Protein AF-A0A527A1T5-F1 (afdb_monomer_lite)

Foldseek 3Di:
DDDPPDPDDDDDDDDDDDDDDDDDDDDDDDDDDDDDDPPPPPPPPDVCNVPPVVVVVCVQLVVDVVNVVVLVVLLVVLVVCLVVLVVVLCVLVVHDQVPHDDPCVPDDSLVSLVSQLPGDDPDPPPVVNVVSVVVSVVSVVSVLQNCQSVAFDWDDDDSKTKRWHPDCPPVDDDPDDIDMDIPDPPDD

Radius of gyration: 28.68 Å; chains: 1; bounding box: 49×83×60 Å

Secondary structure (DSSP, 8-state):
----------------------------------------------HHHHH--HHHHHHHTT--HHHHHHHHHHHHHHHHHHHHHHHHHHHHHT---TTS--GGGGS-HHHHHHHHHHS--S---TTHHHHHHHHHHHHHHHHHHHHHHHHSEEEEETTEEEEEES--TTS---SSPPEEEEE-----

Sequence (188 aa):
MDFSSLRDYRRGSALRPGVPSIRSGSRSRGRNGCGDTVRSERDETTPVMTYGRADTLEERLGLTPMVSQRIAAIIIFAAAIEHHLERALWKLEGANPTGIRPETDAKMISDLIGCLKHSPQPCQQERSAPLLETWCNAARLAFAIRNDIAHGVPTNLGDTLTFMNNPRWHGEKRKRPVSDYWAGRSLS

Structure (mmCIF, N/CA/C/O backbone):
data_AF-A0A527A1T5-F1
#
_entry.id   AF-A0A527A1T5-F1
#
loop_
_atom_site.group_PDB
_atom_site.id
_atom_site.type_symbol
_atom_site.label_atom_id
_atom_site.label_alt_id
_atom_site.label_comp_id
_atom_site.label_asym_id
_atom_site.label_entity_id
_atom_site.label_seq_id
_atom_site.pdbx_PDB_ins_code
_atom_site.Cartn_x
_atom_site.Cartn_y
_atom_site.Cartn_z
_atom_site.occupancy
_atom_site.B_iso_or_equiv
_atom_site.auth_seq_id
_atom_site.auth_comp_id
_atom_site.auth_asym_id
_atom_site.auth_atom_id
_atom_site.pdbx_PDB_model_num
ATOM 1 N N . MET A 1 1 ? 1.077 -12.561 35.534 1.00 38.66 1 MET A N 1
ATOM 2 C CA . MET A 1 1 ? 0.139 -13.112 34.536 1.00 38.66 1 MET A CA 1
ATOM 3 C C . MET A 1 1 ? 0.686 -14.462 34.114 1.00 38.66 1 MET A C 1
ATOM 5 O O . MET A 1 1 ? 1.842 -14.525 33.717 1.00 38.66 1 MET A O 1
ATOM 9 N N . ASP A 1 2 ? -0.093 -15.514 34.343 1.00 27.22 2 ASP A N 1
ATOM 10 C CA . ASP A 1 2 ? 0.279 -16.930 34.234 1.00 27.22 2 ASP A CA 1
ATOM 11 C C . ASP A 1 2 ? -0.185 -17.490 32.873 1.00 27.22 2 ASP A C 1
ATOM 13 O O . ASP A 1 2 ? -1.316 -17.247 32.457 1.00 27.22 2 ASP A O 1
ATOM 17 N N . PHE A 1 3 ? 0.709 -18.186 32.165 1.00 33.38 3 PHE A N 1
ATOM 18 C CA . PHE A 1 3 ? 0.580 -18.630 30.766 1.00 33.38 3 PHE A CA 1
ATOM 19 C C . PHE A 1 3 ? 0.236 -20.129 30.634 1.00 33.38 3 PHE A C 1
ATOM 21 O O . PHE A 1 3 ? 0.613 -20.789 29.666 1.00 33.38 3 PHE A O 1
ATOM 28 N N . SER A 1 4 ? -0.504 -20.684 31.593 1.00 30.36 4 SER A N 1
ATOM 29 C CA . SER A 1 4 ? -0.707 -22.137 31.717 1.00 30.36 4 SER A CA 1
ATOM 30 C C . SER A 1 4 ? -1.975 -22.714 31.053 1.00 30.36 4 SER A C 1
ATOM 32 O O . SER A 1 4 ? -2.311 -23.865 31.311 1.00 30.36 4 SER A O 1
ATOM 34 N N . SER A 1 5 ? -2.683 -21.991 30.173 1.00 35.59 5 SER A N 1
ATOM 35 C CA . SER A 1 5 ? -3.979 -22.456 29.623 1.00 35.59 5 SER A CA 1
ATOM 36 C C . SER A 1 5 ? -4.094 -22.374 28.094 1.00 35.59 5 SER A C 1
ATOM 38 O O . SER A 1 5 ? -4.917 -21.644 27.549 1.00 35.59 5 SER A O 1
ATOM 40 N N . LEU A 1 6 ? -3.246 -23.112 27.369 1.00 32.62 6 LEU A N 1
ATOM 41 C CA . LEU A 1 6 ? -3.406 -23.294 25.913 1.00 32.62 6 LEU A CA 1
ATOM 42 C C . LEU A 1 6 ? -2.871 -24.642 25.401 1.00 32.62 6 LEU A C 1
ATOM 44 O O . LEU A 1 6 ? -2.349 -24.764 24.293 1.00 32.62 6 LEU A O 1
ATOM 48 N N . ARG A 1 7 ? -3.042 -25.691 26.209 1.00 32.94 7 ARG A N 1
ATOM 49 C CA . ARG A 1 7 ? -3.073 -27.077 25.735 1.00 32.94 7 ARG A CA 1
ATOM 50 C C . ARG A 1 7 ? -4.499 -27.555 25.925 1.00 32.94 7 ARG A C 1
ATOM 52 O O . ARG A 1 7 ? -4.899 -27.695 27.065 1.00 32.94 7 ARG A O 1
ATOM 59 N N . ASP A 1 8 ? -5.242 -27.667 24.828 1.00 34.22 8 ASP A N 1
ATOM 60 C CA . ASP A 1 8 ? -6.327 -28.639 24.612 1.00 34.22 8 ASP A CA 1
ATOM 61 C C . ASP A 1 8 ? -7.190 -28.197 23.428 1.00 34.22 8 ASP A C 1
ATOM 63 O O . ASP A 1 8 ? -8.299 -27.694 23.567 1.00 34.22 8 ASP A O 1
ATOM 67 N N . TYR A 1 9 ? -6.670 -28.395 22.214 1.00 31.20 9 TYR A N 1
ATOM 68 C CA . TYR A 1 9 ? -7.531 -28.483 21.033 1.00 31.20 9 TYR A CA 1
ATOM 69 C C . TYR A 1 9 ? -6.936 -29.432 19.985 1.00 31.20 9 TYR A C 1
ATOM 71 O O . TYR A 1 9 ? -6.540 -29.053 18.885 1.00 31.20 9 TYR A O 1
ATOM 79 N N . ARG A 1 10 ? -6.836 -30.715 20.353 1.00 30.56 10 ARG A N 1
ATOM 80 C CA . ARG A 1 10 ? -6.728 -31.843 19.415 1.00 30.56 10 ARG A CA 1
ATOM 81 C C . ARG A 1 10 ? -7.415 -33.071 20.012 1.00 30.56 10 ARG A C 1
ATOM 83 O O . ARG A 1 10 ? -6.811 -33.753 20.831 1.00 30.56 10 ARG A O 1
ATOM 90 N N . ARG A 1 11 ? -8.621 -33.377 19.516 1.00 31.64 11 ARG A N 1
ATOM 91 C CA . ARG A 1 11 ? -9.109 -34.696 19.042 1.00 31.64 11 ARG A CA 1
ATOM 92 C C . ARG A 1 11 ? -10.624 -34.825 19.224 1.00 31.64 11 ARG A C 1
ATOM 94 O O . ARG A 1 11 ? -11.125 -34.682 20.329 1.00 31.64 11 ARG A O 1
ATOM 101 N N . GLY A 1 12 ? -11.288 -35.279 18.160 1.00 26.81 12 GLY A N 1
ATOM 102 C CA . GLY A 1 12 ? -12.397 -36.223 18.288 1.00 26.81 12 GLY A CA 1
ATOM 103 C C . GLY A 1 12 ? -13.698 -35.832 17.596 1.00 26.81 12 GLY A C 1
ATOM 104 O O . GLY A 1 12 ? -14.562 -35.217 18.205 1.00 26.81 12 GLY A O 1
ATOM 105 N N . SER A 1 13 ? -13.906 -36.317 16.372 1.00 31.12 13 SER A N 1
ATOM 106 C CA . SER A 1 13 ? -15.185 -36.951 16.008 1.00 31.12 13 SER A CA 1
ATOM 107 C C . SER A 1 13 ? -14.978 -37.837 14.784 1.00 31.12 13 SER A C 1
ATOM 109 O O . SER A 1 13 ? -14.597 -37.382 13.710 1.00 31.12 13 SER A O 1
ATOM 111 N N . ALA A 1 14 ? -15.189 -39.130 14.992 1.00 32.44 14 ALA A N 1
ATOM 112 C CA . ALA A 1 14 ? -15.158 -40.176 13.991 1.00 32.44 14 ALA A CA 1
ATOM 113 C C . ALA A 1 14 ? -16.592 -40.646 13.684 1.00 32.44 14 ALA A C 1
ATOM 115 O O . ALA A 1 14 ? -17.466 -40.545 14.543 1.00 32.44 14 ALA A O 1
ATOM 116 N N . LEU A 1 15 ? -16.735 -41.275 12.509 1.00 30.75 15 LEU A N 1
ATOM 117 C CA . LEU A 1 15 ? -17.775 -42.228 12.079 1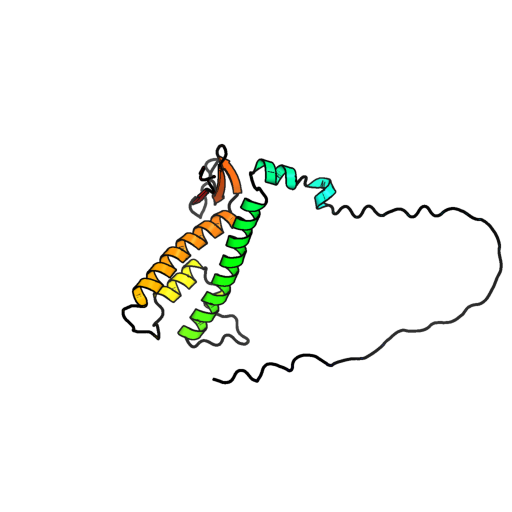.00 30.75 15 LEU A CA 1
ATOM 118 C C . LEU A 1 15 ? -19.111 -41.650 11.567 1.00 30.75 15 LEU A C 1
ATOM 120 O O . LEU A 1 15 ? -19.920 -41.152 12.340 1.00 30.75 15 LEU A O 1
ATOM 124 N N . ARG A 1 16 ? -19.450 -41.951 10.300 1.00 31.67 16 ARG A N 1
ATOM 125 C CA . ARG A 1 16 ? -20.226 -43.166 9.956 1.00 31.67 16 ARG A CA 1
ATOM 126 C C . ARG A 1 16 ? -20.262 -43.482 8.435 1.00 31.67 16 ARG A C 1
ATOM 128 O O . ARG A 1 16 ? -19.882 -42.630 7.640 1.00 31.67 16 ARG A O 1
ATOM 135 N N . PRO A 1 17 ? -20.631 -44.730 8.057 1.00 35.97 17 PRO A N 1
ATOM 136 C CA . PRO A 1 17 ? -20.264 -45.411 6.810 1.00 35.97 17 PRO A CA 1
ATOM 137 C C . PRO A 1 17 ? -21.419 -45.531 5.795 1.00 35.97 17 PRO A C 1
ATOM 139 O O . PRO A 1 17 ? -22.584 -45.386 6.154 1.00 35.97 17 PRO A O 1
ATOM 142 N N . GLY A 1 18 ? -21.103 -45.910 4.551 1.00 31.45 18 GLY A N 1
ATOM 143 C CA . GLY A 1 18 ? -22.109 -46.283 3.550 1.00 31.45 18 GLY A CA 1
ATOM 144 C C . GLY A 1 18 ? -21.506 -46.761 2.229 1.00 31.45 18 GLY A C 1
ATOM 145 O O . GLY A 1 18 ? -21.426 -45.994 1.278 1.00 31.45 18 GLY A O 1
ATOM 146 N N . VAL A 1 19 ? -21.090 -48.029 2.167 1.00 36.88 19 VAL A N 1
ATOM 147 C CA . VAL A 1 19 ? -20.728 -48.731 0.921 1.00 36.88 19 VAL A CA 1
ATOM 148 C C . VAL A 1 19 ? -21.774 -49.818 0.664 1.00 36.88 19 VAL A C 1
ATOM 150 O O . VAL A 1 19 ? -21.953 -50.674 1.534 1.00 36.88 19 VAL A O 1
ATOM 153 N N . PRO A 1 20 ? -22.432 -49.855 -0.507 1.00 36.31 20 PRO A N 1
ATOM 154 C CA . PRO A 1 20 ? -23.168 -51.031 -0.945 1.00 36.31 20 PRO A CA 1
ATOM 155 C C . PRO A 1 20 ? -22.238 -52.031 -1.642 1.00 36.31 20 PRO A C 1
ATOM 157 O O . PRO A 1 20 ? -21.596 -51.733 -2.646 1.00 36.31 20 PRO A O 1
ATOM 160 N N . SER A 1 21 ? -22.214 -53.241 -1.091 1.00 33.38 21 SER A N 1
ATOM 161 C CA . SER A 1 21 ? -21.687 -54.470 -1.686 1.00 33.38 21 SER A CA 1
ATOM 162 C C . SER A 1 21 ? -22.705 -55.054 -2.669 1.00 33.38 21 SER A C 1
ATOM 164 O O . SER A 1 21 ? -23.848 -55.284 -2.273 1.00 33.38 21 SER A O 1
ATOM 166 N N . ILE A 1 22 ? -22.302 -55.356 -3.913 1.00 35.12 22 ILE A N 1
ATOM 167 C CA . ILE A 1 22 ? -23.050 -56.262 -4.801 1.00 35.12 22 ILE A CA 1
ATOM 168 C C . ILE A 1 22 ? -22.101 -57.245 -5.511 1.00 35.12 22 ILE A C 1
ATOM 170 O O . ILE A 1 22 ? -21.408 -56.918 -6.465 1.00 35.12 22 ILE A O 1
ATOM 174 N N . ARG A 1 23 ? -22.145 -58.468 -4.972 1.00 32.62 23 ARG A N 1
ATOM 175 C CA . ARG A 1 23 ? -22.155 -59.812 -5.581 1.00 32.62 23 ARG A CA 1
ATOM 176 C C . ARG A 1 23 ? -21.151 -60.212 -6.674 1.00 32.62 23 ARG A C 1
ATOM 178 O O . ARG A 1 23 ? -21.181 -59.791 -7.822 1.00 32.62 23 ARG A O 1
ATOM 185 N N . SER A 1 24 ? -20.428 -61.258 -6.278 1.00 31.94 24 SER A N 1
ATOM 186 C CA . SER A 1 24 ? -19.828 -62.348 -7.041 1.00 31.94 24 SER A CA 1
ATOM 187 C C . SER A 1 24 ? -20.676 -62.891 -8.202 1.00 31.94 24 SER A C 1
ATOM 189 O O . SER A 1 24 ? -21.793 -63.368 -7.993 1.00 31.94 24 SER A O 1
ATOM 191 N N . GLY A 1 25 ? -20.059 -62.951 -9.383 1.00 32.91 25 GLY A N 1
ATOM 192 C CA . GLY A 1 25 ? -20.443 -63.793 -10.515 1.00 32.91 25 GLY A CA 1
ATOM 193 C C . GLY A 1 25 ? -19.204 -64.514 -11.055 1.00 32.91 25 GLY A C 1
ATOM 194 O O . GLY A 1 25 ? -18.163 -63.905 -11.273 1.00 32.91 25 GLY A O 1
ATOM 195 N N . SER A 1 26 ? -19.293 -65.833 -11.182 1.00 34.19 26 SER A N 1
ATOM 196 C CA . SER A 1 26 ? -18.195 -66.776 -11.406 1.00 34.19 26 SER A CA 1
ATOM 197 C C . SER A 1 26 ? -18.026 -67.220 -12.869 1.00 34.19 26 SER A C 1
ATOM 199 O O . SER A 1 26 ? -19.027 -67.548 -13.495 1.00 34.19 26 SER A O 1
ATOM 201 N N . ARG A 1 27 ? -16.754 -67.435 -13.276 1.00 34.00 27 ARG A N 1
ATOM 202 C CA . ARG A 1 27 ? -16.220 -68.238 -14.422 1.00 34.00 27 ARG A CA 1
ATOM 203 C C . ARG A 1 27 ? -16.484 -67.636 -15.824 1.00 34.00 27 ARG A C 1
ATOM 205 O O . ARG A 1 27 ? -17.534 -67.075 -16.052 1.00 34.00 27 ARG A O 1
ATOM 212 N N . SER A 1 28 ? -15.575 -67.683 -16.808 1.00 35.03 28 SER A N 1
ATOM 213 C CA . SER A 1 28 ? -14.651 -68.756 -17.211 1.00 35.03 28 SER A CA 1
ATOM 214 C C . SER A 1 28 ? -13.412 -68.275 -18.004 1.00 35.03 28 SER A C 1
ATOM 216 O O . SER A 1 28 ? -13.421 -67.243 -18.656 1.00 35.03 28 SER A O 1
ATOM 218 N N . ARG A 1 29 ? -12.386 -69.135 -17.947 1.00 35.44 29 ARG A N 1
ATOM 219 C CA . ARG A 1 29 ? -11.087 -69.258 -18.646 1.00 35.44 29 ARG A CA 1
ATOM 220 C C . ARG A 1 29 ? -10.888 -68.577 -20.020 1.00 35.44 29 ARG A C 1
ATOM 222 O O . ARG A 1 29 ? -11.707 -68.740 -20.913 1.00 35.44 29 ARG A O 1
ATOM 229 N N . GLY A 1 30 ? -9.664 -68.073 -20.229 1.00 31.56 30 GLY A N 1
ATOM 230 C CA . GLY A 1 30 ? -9.028 -67.893 -21.545 1.00 31.56 30 GLY A CA 1
ATOM 231 C C . GLY A 1 30 ? -7.619 -67.293 -21.426 1.00 31.56 30 GLY A C 1
ATOM 232 O O . GLY A 1 30 ? -7.475 -66.174 -20.960 1.00 31.56 30 GLY A O 1
ATOM 233 N N . ARG A 1 31 ? -6.580 -68.064 -21.769 1.00 37.47 31 ARG A N 1
ATOM 234 C CA . ARG A 1 31 ? -5.148 -67.710 -21.688 1.00 37.47 31 ARG A CA 1
ATOM 235 C C . ARG A 1 31 ? -4.691 -66.770 -22.821 1.00 37.47 31 ARG A C 1
ATOM 237 O O . ARG A 1 31 ? -5.178 -66.919 -23.935 1.00 37.47 31 ARG A O 1
ATOM 244 N N . ASN A 1 32 ? -3.623 -66.011 -22.532 1.00 35.22 32 ASN A N 1
ATOM 245 C CA . ASN A 1 32 ? -2.406 -65.748 -23.337 1.00 35.22 32 ASN A CA 1
ATOM 246 C C . ASN A 1 32 ? -2.085 -64.259 -23.531 1.00 35.22 32 ASN A C 1
ATOM 248 O O . ASN A 1 32 ? -2.951 -63.479 -23.901 1.00 35.22 32 ASN A O 1
ATOM 252 N N . GLY A 1 33 ? -0.794 -63.932 -23.415 1.00 34.62 33 GLY A N 1
ATOM 253 C CA . GLY A 1 33 ? -0.189 -62.866 -24.215 1.00 34.62 33 GLY A CA 1
ATOM 254 C C . GLY A 1 33 ? 0.387 -61.704 -23.424 1.00 34.62 33 GLY A C 1
ATOM 255 O O . GLY A 1 33 ? -0.290 -60.719 -23.174 1.00 34.62 33 GLY A O 1
ATOM 256 N N . CYS A 1 34 ? 1.663 -61.841 -23.080 1.00 39.03 34 CYS A N 1
ATOM 257 C CA . CYS A 1 34 ? 2.584 -60.775 -22.712 1.00 39.03 34 CYS A CA 1
ATOM 258 C C . CYS A 1 34 ? 2.516 -59.615 -23.728 1.00 39.03 34 CYS A C 1
ATOM 260 O O . CYS A 1 34 ? 2.565 -59.853 -24.934 1.00 39.03 34 CYS A O 1
ATOM 262 N N . GLY A 1 35 ? 2.388 -58.386 -23.235 1.00 35.59 35 GLY A N 1
ATOM 263 C CA . GLY A 1 35 ? 2.421 -57.165 -24.030 1.00 35.59 35 GLY A CA 1
ATOM 264 C C . GLY A 1 35 ? 2.707 -55.993 -23.106 1.00 35.59 35 GLY A C 1
ATOM 265 O O . GLY A 1 35 ? 1.874 -55.638 -22.274 1.00 35.59 35 GLY A O 1
ATOM 266 N N . ASP A 1 36 ? 3.919 -55.467 -23.212 1.00 40.41 36 ASP A N 1
ATOM 267 C CA . ASP A 1 36 ? 4.468 -54.387 -22.407 1.00 40.41 36 ASP A CA 1
ATOM 268 C C . ASP A 1 36 ? 3.553 -53.155 -22.395 1.00 40.41 36 ASP A C 1
ATOM 270 O O . ASP A 1 36 ? 3.467 -52.395 -23.360 1.00 40.41 36 ASP A O 1
ATOM 274 N N . THR A 1 37 ? 2.878 -52.912 -21.270 1.00 40.88 37 THR A N 1
ATOM 275 C CA . THR A 1 37 ? 2.314 -51.591 -20.983 1.00 40.88 37 THR A CA 1
ATOM 276 C C . THR A 1 37 ? 3.464 -50.635 -20.708 1.00 40.88 37 THR A C 1
ATOM 278 O O . THR A 1 37 ? 3.939 -50.520 -19.577 1.00 40.88 37 THR A O 1
ATOM 281 N N . VAL A 1 38 ? 3.886 -49.928 -21.758 1.00 45.12 38 VAL A N 1
ATOM 282 C CA . VAL A 1 38 ? 4.560 -48.635 -21.647 1.00 45.12 38 VAL A CA 1
ATOM 283 C C . VAL A 1 38 ? 3.695 -47.776 -20.733 1.00 45.12 38 VAL A C 1
ATOM 2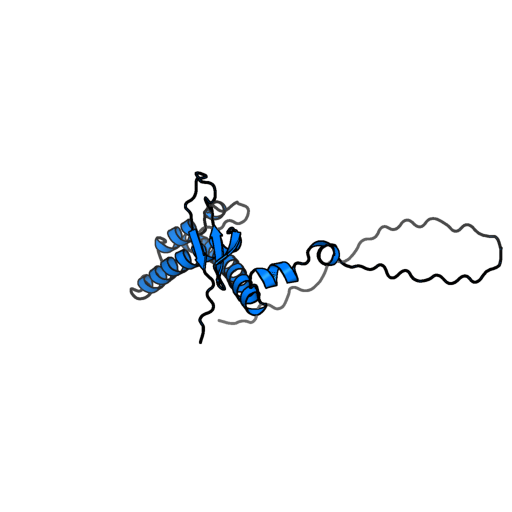85 O O . VAL A 1 38 ? 2.594 -47.348 -21.086 1.00 45.12 38 VAL A O 1
ATOM 288 N N . ARG A 1 39 ? 4.171 -47.590 -19.504 1.00 39.97 39 ARG A N 1
ATOM 289 C CA . ARG A 1 39 ? 3.605 -46.650 -18.550 1.00 39.97 39 ARG A CA 1
ATOM 290 C C . ARG A 1 39 ? 3.848 -45.274 -19.161 1.00 39.97 39 ARG A C 1
ATOM 292 O O . ARG A 1 39 ? 4.945 -44.744 -19.059 1.00 39.97 39 ARG A O 1
ATOM 299 N N . SER A 1 40 ? 2.850 -44.757 -19.875 1.00 46.09 40 SER A N 1
ATOM 300 C CA . SER A 1 40 ? 2.782 -43.353 -20.265 1.00 46.09 40 SER A CA 1
ATOM 301 C C . SER A 1 40 ? 2.934 -42.543 -18.982 1.00 46.09 40 SER A C 1
ATOM 303 O O . SER A 1 40 ? 2.015 -42.467 -18.161 1.00 46.09 40 SER A O 1
ATOM 305 N N . GLU A 1 41 ? 4.139 -42.016 -18.774 1.00 48.69 41 GLU A N 1
ATOM 306 C CA . GLU A 1 41 ? 4.359 -40.862 -17.923 1.00 48.69 41 GLU A CA 1
ATOM 307 C C . GLU A 1 41 ? 3.408 -39.797 -18.458 1.00 48.69 41 GLU A C 1
ATOM 309 O O . GLU A 1 41 ? 3.555 -39.296 -19.574 1.00 48.69 41 GLU A O 1
ATOM 314 N N . ARG A 1 42 ? 2.334 -39.545 -17.710 1.00 51.75 42 ARG A N 1
ATOM 315 C CA . ARG A 1 42 ? 1.575 -38.322 -17.893 1.00 51.75 42 ARG A CA 1
ATOM 316 C C . ARG A 1 42 ? 2.547 -37.219 -17.517 1.00 51.75 42 ARG A C 1
ATOM 318 O O . ARG A 1 42 ? 2.866 -37.058 -16.345 1.00 51.75 42 ARG A O 1
ATOM 325 N N . ASP A 1 43 ? 3.063 -36.557 -18.540 1.00 53.75 43 ASP A N 1
ATOM 326 C CA . ASP A 1 43 ? 3.731 -35.274 -18.443 1.00 53.75 43 ASP A CA 1
ATOM 327 C C . ASP A 1 43 ? 2.735 -34.302 -17.789 1.00 53.75 43 ASP A C 1
ATOM 329 O O . ASP A 1 43 ? 1.888 -33.698 -18.442 1.00 53.75 43 ASP A O 1
ATOM 333 N N . GLU A 1 44 ? 2.750 -34.254 -16.454 1.00 54.19 44 GLU A N 1
ATOM 334 C CA . GLU A 1 44 ? 1.996 -33.304 -15.634 1.00 54.19 44 GLU A CA 1
ATOM 335 C C . GLU A 1 44 ? 2.696 -31.937 -15.643 1.00 54.19 44 GLU A C 1
ATOM 337 O O . GLU A 1 44 ? 2.806 -31.257 -14.619 1.00 54.19 44 GLU A O 1
ATOM 342 N N . THR A 1 45 ? 3.188 -31.500 -16.803 1.00 58.97 45 THR A N 1
ATOM 343 C CA . THR A 1 45 ? 3.568 -30.106 -16.983 1.00 58.97 45 THR A CA 1
ATOM 344 C C . THR A 1 45 ? 2.301 -29.269 -16.863 1.00 58.97 45 THR A C 1
ATOM 346 O O . THR A 1 45 ? 1.380 -29.323 -17.678 1.00 58.97 45 THR A O 1
ATOM 349 N N . THR A 1 46 ? 2.213 -28.522 -15.763 1.00 58.00 46 THR A N 1
ATOM 350 C CA . THR A 1 46 ? 1.097 -27.611 -15.526 1.00 58.00 46 THR A CA 1
ATOM 351 C C . THR A 1 46 ? 1.009 -26.615 -16.690 1.00 58.00 46 THR A C 1
ATOM 353 O O . THR A 1 46 ? 2.046 -26.188 -17.197 1.00 58.00 46 THR A O 1
ATOM 356 N N . PRO A 1 47 ? -0.192 -26.180 -17.114 1.00 58.66 47 PRO A N 1
ATOM 357 C CA . PRO A 1 47 ? -0.353 -25.281 -18.266 1.00 58.66 47 PRO A CA 1
ATOM 358 C C . PRO A 1 47 ? 0.491 -23.993 -18.205 1.00 58.66 47 PRO A C 1
ATOM 360 O O . PRO A 1 47 ? 0.854 -23.434 -19.240 1.00 58.66 47 PRO A O 1
ATOM 363 N N . VAL A 1 48 ? 0.840 -23.546 -16.991 1.00 58.78 48 VAL A N 1
ATOM 364 C CA . VAL A 1 48 ? 1.782 -22.445 -16.717 1.00 58.78 48 VAL A CA 1
ATOM 365 C C . VAL A 1 48 ? 3.161 -22.703 -17.336 1.00 58.78 48 VAL A C 1
ATOM 367 O O . VAL A 1 48 ? 3.736 -21.794 -17.935 1.00 58.78 48 VAL A O 1
ATOM 370 N N . MET A 1 49 ? 3.653 -23.941 -17.254 1.00 55.22 49 MET A N 1
ATOM 371 C CA . MET A 1 49 ? 4.937 -24.373 -17.813 1.00 55.22 49 MET A CA 1
ATOM 372 C C . MET A 1 49 ? 4.885 -24.507 -19.340 1.00 55.22 49 MET A C 1
ATOM 374 O O . MET A 1 49 ? 5.893 -24.299 -20.008 1.00 55.22 49 MET A O 1
ATOM 378 N N . THR A 1 50 ? 3.713 -24.811 -19.906 1.00 56.12 50 THR A N 1
ATOM 379 C CA . THR A 1 50 ? 3.561 -25.078 -21.346 1.00 56.12 50 THR A CA 1
ATOM 380 C C . THR A 1 50 ? 3.351 -23.810 -22.185 1.00 56.12 50 THR A C 1
ATOM 382 O O . THR A 1 50 ? 3.783 -23.774 -23.334 1.00 56.12 50 THR A O 1
ATOM 385 N N . TYR A 1 51 ? 2.719 -22.757 -21.645 1.00 58.50 51 TYR A N 1
ATOM 386 C CA . TYR A 1 51 ? 2.305 -21.590 -22.451 1.00 58.50 51 TYR A CA 1
ATOM 387 C C . TYR A 1 51 ? 2.748 -20.218 -21.923 1.00 58.50 51 TYR A C 1
ATOM 389 O O . TYR A 1 51 ? 2.696 -19.242 -22.669 1.00 58.50 51 TYR A O 1
ATOM 397 N N . GLY A 1 52 ? 3.196 -20.105 -20.670 1.00 67.38 52 GLY A N 1
ATOM 398 C CA . GLY A 1 52 ? 3.384 -18.793 -20.045 1.00 67.38 52 GLY A CA 1
ATOM 399 C C . GLY A 1 52 ? 4.737 -18.131 -20.292 1.00 67.38 52 GLY A C 1
ATOM 400 O O . GLY A 1 52 ? 4.807 -16.905 -20.269 1.00 67.38 52 GLY A O 1
ATOM 401 N N . ARG A 1 53 ? 5.815 -18.919 -20.466 1.00 80.25 53 ARG A N 1
ATOM 402 C CA . ARG A 1 53 ? 7.215 -18.450 -20.332 1.00 80.25 53 ARG A CA 1
ATOM 403 C C . ARG A 1 53 ? 7.348 -17.369 -19.242 1.00 80.25 53 ARG A C 1
ATOM 405 O O . ARG A 1 53 ? 7.964 -16.328 -19.477 1.00 80.25 53 ARG A O 1
ATOM 412 N N . ALA A 1 54 ? 6.716 -17.604 -18.086 1.00 81.81 54 ALA A N 1
ATOM 413 C CA . ALA A 1 54 ? 6.567 -16.612 -17.023 1.00 81.81 54 ALA A CA 1
ATOM 414 C C . ALA A 1 54 ? 7.935 -16.087 -16.583 1.00 81.81 54 ALA A C 1
ATOM 416 O O . ALA A 1 54 ? 8.139 -14.880 -16.557 1.00 81.81 54 ALA A O 1
ATOM 417 N N . ASP A 1 55 ? 8.906 -16.986 -16.440 1.00 83.56 55 ASP A N 1
ATOM 418 C CA . ASP A 1 55 ? 10.298 -16.662 -16.127 1.00 83.56 55 ASP A CA 1
ATOM 419 C C . ASP A 1 55 ? 10.908 -15.657 -17.117 1.00 83.56 55 ASP A C 1
ATOM 421 O O . ASP A 1 55 ? 11.593 -14.720 -16.721 1.00 83.56 55 ASP A O 1
ATOM 425 N N . THR A 1 56 ? 10.622 -15.796 -18.420 1.00 85.44 56 THR A N 1
ATOM 426 C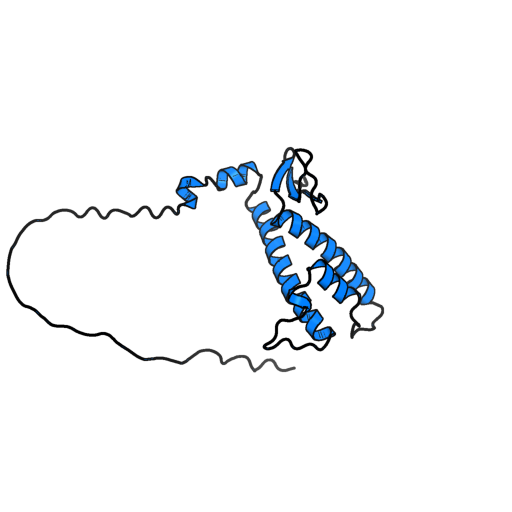 CA . THR A 1 56 ? 11.109 -14.856 -19.444 1.00 85.44 56 THR A CA 1
ATOM 427 C C . THR A 1 56 ? 10.430 -13.488 -19.321 1.00 85.44 56 THR A C 1
ATOM 429 O O . THR A 1 56 ? 11.056 -12.466 -19.597 1.00 85.44 56 THR A O 1
ATOM 432 N N . LEU A 1 57 ? 9.148 -13.439 -18.946 1.00 86.00 57 LEU A N 1
ATOM 433 C CA . LEU A 1 57 ? 8.430 -12.182 -18.721 1.00 86.00 57 LEU A CA 1
ATOM 434 C C . LEU A 1 57 ? 8.932 -11.482 -17.451 1.00 86.00 57 LEU A C 1
ATOM 436 O O . LEU A 1 57 ? 9.183 -10.279 -17.475 1.00 86.00 57 LEU A O 1
ATOM 440 N N . GLU A 1 58 ? 9.121 -12.238 -16.373 1.00 87.62 58 GLU A N 1
ATOM 441 C CA . GLU A 1 58 ? 9.675 -11.758 -15.110 1.00 87.62 58 GLU A CA 1
ATOM 442 C C . GLU A 1 58 ? 11.094 -11.214 -15.299 1.00 87.62 58 GLU A C 1
ATOM 444 O O . GLU A 1 58 ? 11.371 -10.076 -14.919 1.00 87.62 58 GLU A O 1
ATOM 449 N N . GLU A 1 59 ? 11.970 -11.965 -15.971 1.00 85.50 59 GLU A N 1
ATOM 450 C CA . GLU A 1 59 ? 13.332 -11.529 -16.290 1.00 85.50 59 GLU A CA 1
ATOM 451 C C . GLU A 1 59 ? 13.329 -10.246 -17.126 1.00 85.50 59 GLU A C 1
ATOM 453 O O . GLU A 1 59 ? 14.044 -9.295 -16.805 1.00 85.50 59 GLU A O 1
ATOM 458 N N . ARG A 1 60 ? 12.470 -10.175 -18.153 1.00 86.56 60 ARG A N 1
ATOM 459 C CA . ARG A 1 60 ? 12.323 -8.968 -18.976 1.00 86.56 60 ARG A CA 1
ATOM 460 C C . ARG A 1 60 ? 11.883 -7.769 -18.160 1.00 86.56 60 ARG A C 1
ATOM 462 O O . ARG A 1 60 ? 12.368 -6.689 -18.449 1.00 86.56 60 ARG A O 1
ATOM 469 N N . LEU A 1 61 ? 11.012 -7.937 -17.169 1.00 87.50 61 LEU A N 1
ATOM 470 C CA . LEU A 1 61 ? 10.568 -6.878 -16.254 1.00 87.50 61 LEU A CA 1
ATOM 471 C C . LEU A 1 61 ? 11.575 -6.588 -15.124 1.00 87.50 61 LEU A C 1
ATOM 473 O O . LEU A 1 61 ? 11.304 -5.775 -14.246 1.00 87.50 61 LEU A O 1
ATOM 477 N N . GLY A 1 62 ? 12.723 -7.271 -15.083 1.00 87.19 62 GLY A N 1
ATOM 478 C CA . GLY A 1 62 ? 13.689 -7.119 -13.995 1.00 87.19 62 GLY A CA 1
ATOM 479 C C . GLY A 1 62 ? 13.197 -7.664 -12.647 1.00 87.19 62 GLY A C 1
ATOM 480 O O . GLY A 1 62 ? 13.771 -7.331 -11.603 1.00 87.19 62 GLY A O 1
ATOM 481 N N . LEU A 1 63 ? 12.172 -8.524 -12.647 1.00 87.69 63 LEU A N 1
ATOM 482 C CA . LEU A 1 63 ? 11.645 -9.229 -11.476 1.00 87.69 63 LEU A CA 1
ATOM 483 C C . LEU A 1 63 ? 12.580 -10.376 -11.072 1.00 87.69 63 LEU A C 1
ATOM 485 O O . LEU A 1 63 ? 12.258 -11.556 -11.155 1.00 87.69 63 LEU A O 1
ATOM 489 N N . THR A 1 64 ? 13.783 -10.021 -10.622 1.00 86.88 64 THR A N 1
ATOM 490 C CA . THR A 1 64 ? 14.714 -10.994 -10.034 1.00 86.88 64 THR A CA 1
ATOM 491 C C . THR A 1 64 ? 14.096 -11.634 -8.783 1.00 86.88 64 THR A C 1
ATOM 493 O O . THR A 1 64 ? 13.310 -10.968 -8.102 1.00 86.88 64 THR A O 1
ATOM 496 N N . PRO A 1 65 ? 14.501 -12.854 -8.378 1.00 87.88 65 PRO A N 1
ATOM 497 C CA . PRO A 1 65 ? 13.958 -13.504 -7.181 1.00 87.88 65 PRO A CA 1
ATOM 498 C C . PRO A 1 65 ? 13.972 -12.615 -5.927 1.00 87.88 65 PRO A C 1
ATOM 500 O O . PRO A 1 65 ? 13.003 -12.577 -5.173 1.00 87.88 65 PRO A O 1
ATOM 503 N N . MET A 1 66 ? 15.037 -11.827 -5.739 1.00 87.44 66 MET A N 1
ATOM 504 C CA . MET A 1 66 ? 15.160 -10.875 -4.629 1.00 87.44 66 MET A CA 1
ATOM 505 C C . MET A 1 66 ? 14.142 -9.725 -4.720 1.00 87.44 66 MET A C 1
ATOM 507 O O . MET A 1 66 ? 13.555 -9.333 -3.712 1.00 87.44 66 MET A O 1
ATOM 511 N N . VAL A 1 67 ? 13.924 -9.166 -5.915 1.00 87.19 67 VAL A N 1
ATOM 512 C CA . VAL A 1 67 ? 12.938 -8.093 -6.140 1.00 87.19 67 VAL A CA 1
ATOM 513 C C . VAL A 1 67 ? 11.521 -8.630 -5.945 1.00 87.19 67 VAL A C 1
ATOM 515 O O . VAL A 1 67 ? 10.744 -8.035 -5.198 1.00 87.19 67 VAL A O 1
ATOM 518 N N . SER A 1 68 ? 11.217 -9.793 -6.521 1.00 88.50 68 SER A N 1
ATOM 519 C CA . SER A 1 68 ? 9.931 -10.475 -6.366 1.00 88.50 68 SER A CA 1
ATOM 520 C C . SER A 1 68 ? 9.634 -10.797 -4.901 1.00 88.50 68 SER A C 1
ATOM 522 O O . SER A 1 68 ? 8.528 -10.544 -4.428 1.00 88.50 68 SER A O 1
ATOM 524 N N . GLN A 1 69 ? 10.631 -11.253 -4.134 1.00 91.31 69 GLN A N 1
ATOM 525 C CA . GLN A 1 69 ? 10.486 -11.492 -2.696 1.00 91.31 69 GLN A CA 1
ATOM 526 C C . GLN A 1 69 ? 10.157 -10.206 -1.922 1.00 91.31 69 GLN A C 1
ATOM 528 O O . GLN A 1 69 ? 9.298 -10.222 -1.039 1.00 91.31 69 GLN A O 1
ATOM 533 N N . ARG A 1 70 ? 10.806 -9.081 -2.247 1.00 90.94 70 ARG A N 1
ATOM 534 C CA . ARG A 1 70 ? 10.522 -7.780 -1.613 1.00 90.94 70 ARG A CA 1
ATOM 535 C C . ARG A 1 70 ? 9.114 -7.286 -1.942 1.00 90.94 70 ARG A C 1
ATOM 537 O O . ARG A 1 70 ? 8.407 -6.845 -1.040 1.00 90.94 70 ARG A O 1
ATOM 544 N N . ILE A 1 71 ? 8.689 -7.408 -3.200 1.00 91.75 71 ILE A N 1
ATOM 545 C CA . ILE A 1 71 ? 7.323 -7.083 -3.634 1.00 91.75 71 ILE A CA 1
ATOM 546 C C . ILE A 1 71 ? 6.305 -7.946 -2.883 1.00 91.75 71 ILE A C 1
ATOM 548 O O . ILE A 1 71 ? 5.360 -7.416 -2.298 1.00 91.75 71 ILE A O 1
ATOM 552 N N . ALA A 1 72 ? 6.525 -9.262 -2.833 1.00 93.44 72 ALA A N 1
ATOM 553 C CA . ALA A 1 72 ? 5.658 -10.184 -2.109 1.00 93.44 72 ALA A CA 1
ATOM 554 C C . ALA A 1 72 ? 5.556 -9.814 -0.622 1.00 93.44 72 ALA A C 1
ATOM 556 O O . ALA A 1 72 ? 4.456 -9.784 -0.071 1.00 93.44 72 ALA A O 1
ATOM 557 N N . ALA A 1 73 ? 6.676 -9.455 0.014 1.00 94.62 73 ALA A N 1
ATOM 558 C CA . ALA A 1 73 ? 6.689 -9.001 1.401 1.00 94.62 73 ALA A CA 1
ATOM 559 C C . ALA A 1 73 ? 5.819 -7.750 1.612 1.00 94.62 73 ALA A C 1
ATOM 561 O O . ALA A 1 73 ? 5.044 -7.713 2.565 1.00 94.62 73 ALA A O 1
ATOM 562 N N . ILE A 1 74 ? 5.878 -6.761 0.710 1.00 94.31 74 ILE A N 1
ATOM 563 C CA . ILE A 1 74 ? 5.026 -5.560 0.781 1.00 94.31 74 ILE A CA 1
ATOM 564 C C . ILE A 1 74 ? 3.542 -5.944 0.735 1.00 94.31 74 ILE A C 1
ATOM 566 O O . ILE A 1 74 ? 2.765 -5.477 1.569 1.00 94.31 74 ILE A O 1
ATOM 570 N N . ILE A 1 75 ? 3.144 -6.814 -0.199 1.00 95.25 75 ILE A N 1
ATOM 571 C CA . ILE A 1 75 ? 1.748 -7.256 -0.331 1.00 95.25 75 ILE A CA 1
ATOM 572 C C . ILE A 1 75 ? 1.277 -7.999 0.927 1.00 95.25 75 ILE A C 1
ATOM 574 O O . ILE A 1 75 ? 0.194 -7.711 1.442 1.00 95.25 75 ILE A O 1
ATOM 578 N N . ILE A 1 76 ? 2.097 -8.914 1.450 1.00 96.50 76 ILE A N 1
ATOM 579 C CA . ILE A 1 76 ? 1.775 -9.712 2.642 1.00 96.50 76 ILE A CA 1
ATOM 580 C C . ILE A 1 76 ? 1.652 -8.818 3.880 1.00 96.50 76 ILE A C 1
ATOM 582 O O . ILE A 1 76 ? 0.667 -8.912 4.614 1.00 96.50 76 ILE A O 1
ATOM 586 N N . PHE A 1 77 ? 2.619 -7.926 4.114 1.00 95.50 77 PHE A N 1
ATOM 587 C CA . PHE A 1 77 ? 2.584 -7.040 5.276 1.00 95.50 77 PHE A CA 1
ATOM 588 C C . PHE A 1 77 ? 1.444 -6.029 5.199 1.00 95.50 77 PHE A C 1
ATOM 590 O O . PHE A 1 77 ? 0.819 -5.759 6.221 1.00 95.50 77 PHE A O 1
ATOM 597 N N . ALA A 1 78 ? 1.113 -5.520 4.011 1.00 96.00 78 ALA A N 1
ATOM 598 C CA . ALA A 1 78 ? -0.043 -4.649 3.837 1.00 96.00 78 ALA A CA 1
ATOM 599 C C . ALA A 1 78 ? -1.351 -5.352 4.236 1.00 96.00 78 ALA A C 1
ATOM 601 O O . ALA A 1 78 ? -2.134 -4.782 4.992 1.00 96.00 78 ALA A O 1
ATOM 602 N N . ALA A 1 79 ? -1.552 -6.603 3.807 1.00 94.56 79 ALA A N 1
ATOM 603 C CA . ALA A 1 79 ? -2.728 -7.386 4.189 1.00 94.56 79 ALA A CA 1
ATOM 604 C C . ALA A 1 79 ? -2.798 -7.626 5.709 1.00 94.56 79 ALA A C 1
ATOM 606 O O . ALA A 1 79 ? -3.864 -7.504 6.313 1.00 94.56 79 ALA A O 1
ATOM 607 N N . ALA A 1 80 ? -1.660 -7.919 6.348 1.00 95.81 80 ALA A N 1
ATOM 608 C CA . ALA A 1 80 ? -1.594 -8.077 7.800 1.00 95.81 80 ALA A CA 1
ATOM 609 C C . ALA A 1 80 ? -1.915 -6.766 8.541 1.00 95.81 80 ALA A C 1
ATOM 611 O O . ALA A 1 80 ? -2.681 -6.772 9.504 1.00 95.81 80 ALA A O 1
ATOM 612 N N . ILE A 1 81 ? -1.365 -5.636 8.084 1.00 95.31 81 ILE A N 1
ATOM 613 C CA . ILE A 1 81 ? -1.629 -4.319 8.675 1.00 95.31 81 ILE A CA 1
ATOM 614 C C . ILE A 1 81 ? -3.111 -3.967 8.557 1.00 95.31 81 ILE A C 1
ATOM 616 O O . ILE A 1 81 ? -3.704 -3.575 9.554 1.00 95.31 81 ILE A O 1
ATOM 620 N N . GLU A 1 82 ? -3.718 -4.141 7.384 1.00 94.88 82 GLU A N 1
ATOM 621 C CA . GLU A 1 82 ? -5.146 -3.887 7.153 1.00 94.88 82 GLU A CA 1
ATOM 622 C C . GLU A 1 82 ? -6.025 -4.716 8.101 1.00 94.88 82 GLU A C 1
ATOM 624 O O . GLU A 1 82 ? -6.848 -4.172 8.839 1.00 94.88 82 GLU A O 1
ATOM 629 N N . HIS A 1 83 ? -5.751 -6.018 8.183 1.00 93.88 83 HIS A N 1
ATOM 630 C CA . HIS A 1 83 ? -6.439 -6.942 9.079 1.00 93.88 83 HIS A CA 1
ATOM 631 C C . HIS A 1 83 ? -6.339 -6.544 10.563 1.00 93.88 83 HIS A C 1
ATOM 633 O O . HIS A 1 83 ? -7.308 -6.664 11.322 1.00 93.88 83 HIS A O 1
ATOM 639 N N . HIS A 1 84 ? -5.161 -6.113 11.017 1.00 95.19 84 HIS A N 1
ATOM 640 C CA . HIS A 1 84 ? -4.952 -5.724 12.412 1.00 95.19 84 HIS A CA 1
ATOM 641 C C . HIS A 1 84 ? -5.487 -4.327 12.726 1.00 95.19 84 HIS A C 1
ATOM 643 O O . HIS A 1 84 ? -6.015 -4.120 13.819 1.00 95.19 84 HIS A O 1
ATOM 649 N N . LEU A 1 85 ? -5.396 -3.397 11.777 1.00 95.00 85 LEU A N 1
ATOM 650 C CA . LEU A 1 85 ? -5.930 -2.046 11.893 1.00 95.00 85 LEU A CA 1
ATOM 651 C C . LEU A 1 85 ? -7.440 -2.072 12.111 1.00 95.00 85 LEU A C 1
ATOM 653 O O . LEU A 1 85 ? -7.938 -1.441 13.038 1.00 95.00 85 LEU A O 1
ATOM 657 N N . GLU A 1 86 ? -8.154 -2.852 11.305 1.00 94.62 86 GLU A N 1
ATOM 658 C CA . GLU A 1 86 ? -9.600 -2.999 11.422 1.00 94.62 86 GLU A CA 1
ATOM 659 C C . GLU A 1 86 ? -10.017 -3.456 12.834 1.00 94.62 86 GLU A C 1
ATOM 661 O O . GLU A 1 86 ? -10.851 -2.836 13.492 1.00 94.62 86 GLU A O 1
ATOM 666 N N . ARG A 1 87 ? -9.349 -4.489 13.363 1.00 93.50 87 ARG A N 1
ATOM 667 C CA . ARG A 1 87 ? -9.592 -4.998 14.725 1.00 93.50 87 ARG A CA 1
ATOM 668 C C . ARG A 1 87 ? -9.239 -3.989 15.811 1.00 93.50 87 ARG A C 1
ATOM 670 O O . ARG A 1 87 ? -9.872 -3.987 16.866 1.00 93.50 87 ARG A O 1
ATOM 677 N N . ALA A 1 88 ? -8.197 -3.188 15.597 1.00 91.88 88 ALA A N 1
ATOM 678 C CA . ALA A 1 88 ? -7.821 -2.135 16.530 1.00 91.88 88 ALA A CA 1
ATOM 679 C C . ALA A 1 88 ? -8.918 -1.066 16.603 1.00 91.88 88 ALA A C 1
ATOM 681 O O . ALA A 1 88 ? -9.298 -0.677 17.705 1.00 91.88 88 ALA A O 1
ATOM 682 N N . LEU A 1 89 ? -9.482 -0.670 15.459 1.00 92.56 89 LEU A N 1
ATOM 683 C CA . LEU A 1 89 ? -10.596 0.276 15.395 1.00 92.56 89 LEU A CA 1
ATOM 684 C C . LEU A 1 89 ? -11.835 -0.253 16.115 1.00 92.56 89 LEU A C 1
ATOM 686 O O . LEU A 1 89 ? -12.379 0.460 16.952 1.00 92.56 89 LEU A O 1
ATOM 690 N N . TRP A 1 90 ? -12.212 -1.520 15.909 1.00 92.69 90 TRP A N 1
ATOM 691 C CA . TRP A 1 90 ? -13.341 -2.111 16.643 1.00 92.69 90 TRP A CA 1
ATOM 692 C C . TRP A 1 90 ? -13.161 -2.016 18.157 1.00 92.69 90 TRP A C 1
ATOM 694 O O . TRP A 1 90 ? -14.094 -1.671 18.873 1.00 92.69 90 TRP A O 1
ATOM 704 N N . LYS A 1 91 ? -11.946 -2.277 18.655 1.00 90.81 91 LYS A N 1
ATOM 705 C CA . LYS A 1 91 ? -11.647 -2.159 20.087 1.00 90.81 91 LYS A CA 1
ATOM 706 C C . LYS A 1 91 ? -11.711 -0.716 20.581 1.00 90.81 91 LYS A C 1
ATOM 708 O O . LYS A 1 91 ? -12.214 -0.495 21.677 1.00 90.81 91 LYS A O 1
ATOM 713 N N . LEU A 1 92 ? -11.201 0.239 19.805 1.00 88.44 92 LEU A N 1
ATOM 714 C CA . LEU A 1 92 ? -11.223 1.663 20.157 1.00 88.44 92 LEU A CA 1
ATOM 715 C C . LEU A 1 92 ? -12.647 2.236 20.158 1.00 88.44 92 LEU A C 1
ATOM 717 O O . LEU A 1 92 ? -12.960 3.086 20.984 1.00 88.44 92 LEU A O 1
ATOM 721 N N . GLU A 1 93 ? -13.511 1.744 19.274 1.00 87.69 93 GLU A N 1
ATOM 722 C CA . GLU A 1 93 ? -14.919 2.147 19.171 1.00 87.69 93 GLU A CA 1
ATOM 723 C C . GLU A 1 93 ? -15.846 1.341 20.099 1.00 87.69 93 GLU A C 1
ATOM 725 O O . GLU A 1 93 ? -17.034 1.635 20.198 1.00 87.69 93 GLU A O 1
ATOM 730 N N . GLY A 1 94 ? -15.327 0.316 20.786 1.00 88.38 94 GLY A N 1
ATOM 731 C CA . GLY A 1 94 ? -16.133 -0.584 21.617 1.00 88.38 94 GLY A CA 1
ATOM 732 C C . GLY A 1 94 ? -17.088 -1.484 20.819 1.00 88.38 94 GLY A C 1
ATOM 733 O O . GLY A 1 94 ? -18.052 -2.007 21.377 1.00 88.38 94 GLY A O 1
ATOM 734 N N . ALA A 1 95 ? -16.839 -1.678 19.523 1.00 88.69 95 ALA A N 1
ATOM 735 C CA . ALA A 1 95 ? -17.649 -2.505 18.640 1.00 88.69 95 ALA A CA 1
ATOM 736 C C . ALA A 1 95 ? -17.314 -4.004 18.771 1.00 88.69 95 ALA A C 1
ATOM 738 O O . ALA A 1 95 ? -16.157 -4.402 18.921 1.00 88.69 95 ALA A O 1
ATOM 739 N N . ASN A 1 96 ? -18.334 -4.859 18.640 1.00 89.75 96 ASN A N 1
ATOM 740 C CA . ASN A 1 96 ? -18.183 -6.313 18.538 1.00 89.75 96 ASN A CA 1
ATOM 741 C C . ASN A 1 96 ? -18.988 -6.839 17.337 1.00 89.75 96 ASN A C 1
ATOM 743 O O . ASN A 1 96 ? -20.178 -7.117 17.480 1.00 89.75 96 ASN A O 1
ATOM 747 N N . PRO A 1 97 ? -18.369 -7.004 16.157 1.00 90.12 97 PRO A N 1
ATOM 748 C CA . PRO A 1 97 ? -19.084 -7.359 14.933 1.00 90.12 97 PRO A CA 1
ATOM 749 C C . PRO A 1 97 ? -19.455 -8.849 14.823 1.00 90.12 97 PRO A C 1
ATOM 751 O O . PRO A 1 97 ? -19.702 -9.354 13.731 1.00 90.12 97 PRO A O 1
ATOM 754 N N . THR A 1 98 ? -19.498 -9.594 15.929 1.00 91.00 98 THR A N 1
ATOM 755 C CA . THR A 1 98 ? -19.852 -11.019 15.896 1.00 91.00 98 THR A CA 1
ATOM 756 C C . THR A 1 98 ? -21.259 -11.213 15.321 1.00 91.00 98 THR A C 1
ATOM 758 O O . THR A 1 98 ? -22.243 -10.763 15.900 1.00 91.00 98 THR A O 1
ATOM 761 N N . GLY A 1 99 ? -21.354 -11.909 14.184 1.00 92.12 99 GLY A N 1
ATOM 762 C CA . GLY A 1 99 ? -22.626 -12.217 13.521 1.00 92.12 99 GLY A CA 1
ATOM 763 C C . GLY A 1 99 ? -23.211 -11.089 12.663 1.00 92.12 99 GLY A C 1
ATOM 764 O O . GLY A 1 99 ? -24.298 -11.264 12.119 1.00 92.12 99 GLY A O 1
ATOM 765 N N . ILE A 1 100 ? -22.507 -9.963 12.505 1.00 92.19 100 ILE A N 1
ATOM 766 C CA . ILE A 1 100 ? -22.930 -8.837 11.661 1.00 92.19 100 ILE A CA 1
ATOM 767 C C . ILE A 1 100 ? -21.793 -8.386 10.741 1.00 92.19 100 ILE A C 1
ATOM 769 O O . ILE A 1 100 ? -20.618 -8.611 11.021 1.00 92.19 100 ILE A O 1
ATOM 773 N N . ARG A 1 101 ? -22.130 -7.726 9.629 1.00 89.06 101 ARG A N 1
ATOM 774 C CA . ARG A 1 101 ? -21.124 -7.080 8.778 1.00 89.06 101 ARG A CA 1
ATOM 775 C C . ARG A 1 101 ? -20.635 -5.801 9.477 1.00 89.06 101 ARG A C 1
ATOM 777 O O . ARG A 1 101 ? -21.475 -4.944 9.754 1.00 89.06 101 ARG A O 1
ATOM 784 N N . PRO A 1 102 ? -19.332 -5.655 9.778 1.00 90.38 102 PRO A N 1
ATOM 785 C CA . PRO A 1 102 ? -18.818 -4.452 10.423 1.00 90.38 102 PRO A CA 1
ATOM 786 C C . PRO A 1 102 ? -18.867 -3.252 9.472 1.00 90.38 102 PRO A C 1
ATOM 788 O O . PRO A 1 102 ? -18.732 -3.404 8.259 1.00 90.38 102 PRO A O 1
ATOM 791 N N . GLU A 1 103 ? -19.000 -2.041 10.019 1.00 87.19 103 GLU A N 1
ATOM 792 C CA . GLU A 1 103 ? -18.977 -0.799 9.227 1.00 87.19 103 GLU A CA 1
ATOM 793 C C . GLU A 1 103 ? -17.632 -0.599 8.503 1.00 87.19 103 GLU A C 1
ATOM 795 O O . GLU A 1 103 ? -17.570 -0.017 7.421 1.00 87.19 103 GLU A O 1
ATOM 800 N N . THR A 1 104 ? -16.547 -1.107 9.088 1.00 90.69 104 THR A N 1
ATOM 801 C CA . THR A 1 104 ? -15.187 -1.011 8.546 1.00 90.69 104 THR A CA 1
ATOM 802 C C . THR A 1 104 ? -14.986 -1.781 7.245 1.00 90.69 104 THR A C 1
ATOM 804 O O . THR A 1 104 ? -14.134 -1.386 6.457 1.00 90.69 104 THR A O 1
ATOM 807 N N . ASP A 1 105 ? -15.785 -2.813 6.973 1.00 87.62 105 ASP A N 1
ATOM 808 C CA . ASP A 1 105 ? -15.615 -3.686 5.804 1.00 87.62 105 ASP A CA 1
ATOM 809 C C . ASP A 1 105 ? -15.886 -2.965 4.467 1.00 87.62 105 ASP A C 1
ATOM 811 O O . ASP A 1 105 ? -15.342 -3.330 3.428 1.00 87.62 105 ASP A O 1
ATOM 815 N N . ALA A 1 106 ? -16.687 -1.895 4.480 1.00 86.50 106 ALA A N 1
ATOM 816 C CA . ALA A 1 106 ? -16.929 -1.069 3.296 1.00 86.50 106 ALA A CA 1
ATOM 817 C C . ALA A 1 106 ? -15.909 0.074 3.124 1.00 86.50 106 ALA A C 1
ATOM 819 O O . ALA A 1 106 ? -15.968 0.800 2.127 1.00 86.50 106 ALA A O 1
ATOM 820 N N . LYS A 1 107 ? -15.011 0.281 4.096 1.00 91.50 107 LYS A N 1
ATOM 821 C CA . LYS A 1 107 ? -14.095 1.426 4.114 1.00 91.50 107 LYS A CA 1
ATOM 822 C C . LYS A 1 107 ? -12.819 1.110 3.351 1.00 91.50 107 LYS A C 1
ATOM 824 O O . LYS A 1 107 ? -12.270 0.016 3.433 1.00 91.50 107 LYS A O 1
ATOM 829 N N . MET A 1 108 ? -12.306 2.105 2.633 1.00 91.38 108 MET A N 1
ATOM 830 C CA . MET A 1 108 ? -10.977 1.999 2.043 1.00 91.38 108 MET A CA 1
ATOM 831 C C . MET A 1 108 ? -9.927 2.037 3.156 1.00 91.38 108 MET A C 1
ATOM 833 O O . MET A 1 108 ? -10.103 2.718 4.167 1.00 91.38 108 MET A O 1
ATOM 837 N N . ILE A 1 109 ? -8.776 1.399 2.946 1.00 93.25 109 ILE A N 1
ATOM 838 C CA . ILE A 1 109 ? -7.675 1.423 3.921 1.00 93.25 109 ILE A CA 1
ATOM 839 C C . ILE A 1 109 ? -7.235 2.847 4.308 1.00 93.25 109 ILE A C 1
ATOM 841 O O . ILE A 1 109 ? -6.908 3.111 5.464 1.00 93.25 109 ILE A O 1
ATOM 845 N N . SER A 1 110 ? -7.286 3.799 3.369 1.00 91.81 110 SER A N 1
ATOM 846 C CA . SER A 1 110 ? -7.015 5.220 3.628 1.00 91.81 110 SER A CA 1
ATOM 847 C C . SER A 1 110 ? -7.959 5.822 4.667 1.00 91.81 110 SER A C 1
ATOM 849 O O . SER A 1 110 ? -7.539 6.669 5.463 1.00 91.81 110 SER A O 1
ATOM 851 N N . ASP A 1 111 ? -9.210 5.367 4.657 1.00 93.88 111 ASP A N 1
ATOM 852 C CA . ASP A 1 111 ? -10.265 5.817 5.553 1.00 93.88 111 ASP A CA 1
ATOM 853 C C . ASP A 1 111 ? -10.093 5.159 6.918 1.00 93.88 111 ASP A C 1
ATOM 855 O O . ASP A 1 111 ? -10.171 5.859 7.917 1.00 93.88 111 ASP A O 1
ATOM 859 N N . LEU A 1 112 ? -9.736 3.868 6.978 1.00 95.00 112 LEU A N 1
ATOM 860 C CA . LEU A 1 112 ? -9.395 3.185 8.235 1.00 95.00 112 LEU A CA 1
ATOM 861 C C . LEU A 1 112 ? -8.201 3.849 8.941 1.00 95.00 112 LEU A C 1
ATOM 863 O O . LEU A 1 112 ? -8.247 4.103 10.144 1.00 95.00 112 LEU A O 1
ATOM 867 N N . ILE A 1 113 ? -7.146 4.202 8.197 1.00 95.12 113 ILE A N 1
ATOM 868 C CA . ILE A 1 113 ? -6.009 4.963 8.746 1.00 95.12 113 ILE A CA 1
ATOM 869 C C . ILE A 1 113 ? -6.474 6.350 9.218 1.00 95.12 113 ILE A C 1
ATOM 871 O O . ILE A 1 113 ? -6.022 6.854 10.246 1.00 95.12 113 ILE A O 1
ATOM 875 N N . GLY A 1 114 ? -7.396 6.970 8.475 1.00 93.06 114 GLY A N 1
ATOM 876 C CA . GLY A 1 114 ? -8.051 8.212 8.870 1.00 93.06 114 GLY A CA 1
ATOM 877 C C . GLY A 1 114 ? -8.817 8.079 10.184 1.00 93.06 114 GLY A C 1
ATOM 878 O O . GLY A 1 114 ? -8.619 8.910 11.065 1.00 93.06 114 GLY A O 1
ATOM 879 N N . CYS A 1 115 ? -9.631 7.035 10.342 1.00 91.75 115 CYS A N 1
ATOM 880 C CA . CYS A 1 115 ? -10.345 6.729 11.576 1.00 91.75 115 CYS A CA 1
ATOM 881 C C . CYS A 1 115 ? -9.358 6.608 12.735 1.00 91.75 115 CYS A C 1
ATOM 883 O O . CYS A 1 115 ? -9.509 7.333 13.710 1.00 91.75 115 CYS A O 1
ATOM 885 N N . LEU A 1 116 ? -8.283 5.825 12.579 1.00 91.06 116 LEU A N 1
ATOM 886 C CA . LEU A 1 116 ? -7.289 5.632 13.639 1.00 91.06 116 LEU A CA 1
ATOM 887 C C . LEU A 1 116 ? -6.648 6.950 14.085 1.00 91.06 116 LEU A C 1
ATOM 889 O O . LEU A 1 116 ? -6.481 7.174 15.281 1.00 91.06 116 LEU A O 1
ATOM 893 N N . LYS A 1 117 ? -6.319 7.838 13.137 1.00 88.12 117 LYS A N 1
ATOM 894 C CA . LYS A 1 117 ? -5.734 9.152 13.444 1.00 88.12 117 LYS A CA 1
ATOM 895 C C . LYS A 1 117 ? -6.655 10.016 14.321 1.00 88.12 117 LYS A C 1
ATOM 897 O O . LYS A 1 117 ? -6.149 10.819 15.099 1.00 88.12 117 LYS A O 1
ATOM 902 N N . HIS A 1 118 ? -7.974 9.865 14.191 1.00 86.12 118 HIS A N 1
ATOM 903 C CA . HIS A 1 118 ? -8.970 10.665 14.915 1.00 86.12 118 HIS A CA 1
ATOM 904 C C . HIS A 1 118 ? -9.641 9.914 16.074 1.00 86.12 118 HIS A C 1
ATOM 906 O O . HIS A 1 118 ? -10.398 10.528 16.826 1.00 86.12 118 HIS A O 1
ATOM 912 N N . SER A 1 119 ? -9.396 8.610 16.229 1.00 83.12 119 SER A N 1
ATOM 913 C CA . SER A 1 119 ? -9.987 7.820 17.306 1.00 83.12 119 SER A CA 1
ATOM 914 C C . SER A 1 119 ? -9.547 8.357 18.675 1.00 83.12 119 SER A C 1
ATOM 916 O O . SER A 1 119 ? -8.367 8.677 18.859 1.00 83.12 119 SER A O 1
ATOM 918 N N . PRO A 1 120 ? -10.459 8.422 19.662 1.00 71.31 120 PRO A N 1
ATOM 919 C CA . PRO A 1 120 ? -10.110 8.785 21.027 1.00 71.31 120 PRO A CA 1
ATOM 920 C C . PRO A 1 120 ? -9.159 7.726 21.591 1.00 71.31 120 PRO A C 1
ATOM 922 O O . PRO A 1 120 ? -9.544 6.589 21.859 1.00 71.31 120 PRO A O 1
ATOM 925 N N . GLN A 1 121 ? -7.881 8.079 21.713 1.00 70.19 121 GLN A N 1
ATOM 926 C CA . GLN A 1 121 ? -6.877 7.135 22.177 1.00 70.19 121 GLN A CA 1
ATOM 927 C C . GLN A 1 121 ? -6.960 6.959 23.696 1.00 70.19 121 GLN A C 1
ATOM 929 O O . GLN A 1 121 ? -6.955 7.954 24.423 1.00 70.19 121 GLN A O 1
ATOM 934 N N . PRO A 1 122 ? -6.946 5.712 24.201 1.00 61.25 122 PRO A N 1
ATOM 935 C CA . PRO A 1 122 ? -6.911 5.456 25.638 1.00 61.25 122 PRO A CA 1
ATOM 936 C C . PRO A 1 122 ? -5.603 5.939 26.290 1.00 61.25 122 PRO A C 1
ATOM 938 O O . PRO A 1 122 ? -5.562 6.158 27.497 1.00 61.25 122 PRO A O 1
ATOM 941 N N . CYS A 1 123 ? -4.533 6.143 25.512 1.00 54.62 123 CYS A N 1
ATOM 942 C CA . CYS A 1 123 ? -3.263 6.678 25.989 1.00 54.62 123 CYS A CA 1
ATOM 943 C C . CYS A 1 123 ? -3.146 8.187 25.712 1.00 54.62 123 CYS A C 1
ATOM 945 O O . CYS A 1 123 ? -2.476 8.617 24.779 1.00 54.62 123 CYS A O 1
ATOM 947 N N . GLN A 1 124 ? -3.723 9.021 26.580 1.00 52.22 124 GLN A N 1
ATOM 948 C CA . GLN A 1 124 ? -3.417 10.462 26.656 1.00 52.22 124 GLN A CA 1
ATOM 949 C C . GLN A 1 124 ? -2.002 10.735 27.218 1.00 52.22 124 GLN A C 1
ATOM 951 O O . GLN A 1 124 ? -1.794 11.645 28.014 1.00 52.22 124 GLN A O 1
ATOM 956 N N . GLN A 1 125 ? -1.001 9.939 26.840 1.00 59.38 125 GLN A N 1
ATOM 957 C CA . GLN A 1 125 ? 0.394 10.284 27.096 1.00 59.38 125 GLN A CA 1
ATOM 958 C C . GLN A 1 125 ? 0.885 11.103 25.909 1.00 59.38 125 GLN A C 1
ATOM 960 O O . GLN A 1 125 ? 0.990 10.572 24.802 1.00 59.38 125 GLN A O 1
ATOM 965 N N . GLU A 1 126 ? 1.219 12.373 26.150 1.00 62.91 126 GLU A N 1
ATOM 966 C CA . GLU A 1 126 ? 1.699 13.362 25.166 1.00 62.91 126 GLU A CA 1
ATOM 967 C C . GLU A 1 126 ? 2.770 12.822 24.196 1.00 62.91 126 GLU A C 1
ATOM 969 O O . GLU A 1 126 ? 2.886 13.281 23.064 1.00 62.91 126 GLU A O 1
ATOM 974 N N . ARG A 1 127 ? 3.527 11.794 24.600 1.00 69.75 127 ARG A N 1
ATOM 975 C CA . ARG A 1 127 ? 4.585 11.158 23.796 1.00 69.75 127 ARG A CA 1
ATOM 976 C C . ARG A 1 127 ? 4.090 10.196 22.710 1.00 69.75 127 ARG A C 1
ATOM 978 O O . ARG A 1 127 ? 4.834 9.911 21.778 1.00 69.75 127 ARG A O 1
ATOM 985 N N . SER A 1 128 ? 2.871 9.670 22.823 1.00 74.06 128 SER A N 1
ATOM 986 C CA . SER A 1 128 ? 2.332 8.652 21.904 1.00 74.06 128 SER A CA 1
ATOM 987 C C . SER A 1 128 ? 1.626 9.247 20.680 1.00 74.06 128 SER A C 1
ATOM 989 O O . SER A 1 128 ? 1.632 8.638 19.610 1.00 74.06 128 SER A O 1
ATOM 991 N N . ALA A 1 129 ? 1.092 10.467 20.798 1.00 80.06 129 ALA A N 1
ATOM 992 C CA . ALA A 1 129 ? 0.391 11.138 19.707 1.00 80.06 129 ALA A CA 1
ATOM 993 C C . ALA A 1 129 ? 1.288 11.414 18.479 1.00 80.06 129 ALA A C 1
ATOM 995 O O . ALA A 1 129 ? 0.871 11.062 17.371 1.00 80.06 129 ALA A O 1
ATOM 996 N N . PRO A 1 130 ? 2.534 11.920 18.623 1.00 86.38 130 PRO A N 1
ATOM 997 C CA . PRO A 1 130 ? 3.423 12.120 17.476 1.00 86.38 130 PRO A CA 1
ATOM 998 C C . PRO A 1 130 ? 3.812 10.808 16.787 1.00 86.38 130 PRO A C 1
ATOM 1000 O O . PRO A 1 130 ? 3.948 10.761 15.563 1.00 86.38 130 PRO A O 1
ATOM 1003 N N . LEU A 1 131 ? 3.971 9.725 17.559 1.00 87.88 131 LEU A N 1
ATOM 1004 C CA . LEU A 1 131 ? 4.280 8.404 17.014 1.00 87.88 131 LEU A CA 1
ATOM 1005 C C . LEU A 1 131 ? 3.115 7.876 16.173 1.00 87.88 131 LEU A C 1
ATOM 1007 O O . LEU A 1 131 ? 3.346 7.410 15.058 1.00 87.88 131 LEU A O 1
ATOM 1011 N N . LEU A 1 132 ? 1.875 7.982 16.669 1.00 88.44 132 LEU A N 1
ATOM 1012 C CA . LEU A 1 132 ? 0.710 7.551 15.900 1.00 88.44 132 LEU A CA 1
ATOM 1013 C C . LEU A 1 132 ? 0.536 8.391 14.637 1.00 88.44 132 LEU A C 1
ATOM 1015 O O . LEU A 1 132 ? 0.262 7.841 13.572 1.00 88.44 132 LEU A O 1
ATOM 1019 N N . GLU A 1 133 ? 0.699 9.708 14.734 1.00 89.75 133 GLU A N 1
ATOM 1020 C CA . GLU A 1 133 ? 0.607 10.579 13.568 1.00 89.75 133 GLU A CA 1
ATOM 1021 C C . GLU A 1 133 ? 1.658 10.213 12.514 1.00 89.75 133 GLU A C 1
ATOM 1023 O O . GLU A 1 133 ? 1.323 10.049 11.338 1.00 89.75 133 GLU A O 1
ATOM 1028 N N . THR A 1 134 ? 2.906 10.014 12.943 1.00 93.19 134 THR A N 1
ATOM 1029 C CA . THR A 1 134 ? 3.999 9.568 12.071 1.00 93.19 134 THR A CA 1
ATOM 1030 C C . THR A 1 134 ? 3.661 8.229 11.426 1.00 93.19 134 THR A C 1
ATOM 1032 O O . THR A 1 134 ? 3.794 8.081 10.211 1.00 93.19 134 THR A O 1
ATOM 1035 N N . TRP A 1 135 ? 3.156 7.274 12.211 1.00 94.25 135 TRP A N 1
ATOM 1036 C CA . TRP A 1 135 ? 2.735 5.972 11.707 1.00 94.25 135 TRP A CA 1
ATOM 1037 C C . TRP A 1 135 ? 1.605 6.098 10.680 1.00 94.25 135 TRP A C 1
ATOM 1039 O O . TRP A 1 135 ? 1.703 5.514 9.608 1.00 94.25 135 TRP A O 1
ATOM 1049 N N . CYS A 1 136 ? 0.572 6.904 10.943 1.00 94.56 136 CYS A N 1
ATOM 1050 C CA . CYS A 1 136 ? -0.549 7.104 10.019 1.00 94.56 136 CYS A CA 1
ATOM 1051 C C . CYS A 1 136 ? -0.095 7.745 8.701 1.00 94.56 136 CYS A C 1
ATOM 1053 O O . CYS A 1 136 ? -0.549 7.351 7.625 1.00 94.56 136 CYS A O 1
ATOM 1055 N N . ASN A 1 137 ? 0.812 8.722 8.770 1.00 94.38 137 ASN A N 1
ATOM 1056 C CA . ASN A 1 137 ? 1.371 9.367 7.585 1.00 94.38 137 ASN A CA 1
ATOM 1057 C C . ASN A 1 137 ? 2.225 8.380 6.772 1.00 94.38 137 ASN A C 1
ATOM 1059 O O . ASN A 1 137 ? 2.041 8.266 5.560 1.00 94.38 137 ASN A O 1
ATOM 1063 N N . ALA A 1 138 ? 3.093 7.610 7.434 1.00 95.19 138 ALA A N 1
ATOM 1064 C CA . ALA A 1 138 ? 3.902 6.579 6.788 1.00 95.19 138 ALA A CA 1
ATOM 1065 C C . ALA A 1 138 ? 3.038 5.464 6.177 1.00 95.19 138 ALA A C 1
ATOM 1067 O O . ALA A 1 138 ? 3.260 5.068 5.035 1.00 95.19 138 ALA A O 1
ATOM 1068 N N . ALA A 1 139 ? 2.012 4.999 6.895 1.00 95.75 139 ALA A N 1
ATOM 1069 C CA . ALA A 1 139 ? 1.085 3.977 6.423 1.00 95.75 139 ALA A CA 1
ATOM 1070 C C . ALA A 1 139 ? 0.349 4.434 5.158 1.00 95.75 139 ALA A C 1
ATOM 1072 O O . ALA A 1 139 ? 0.264 3.674 4.198 1.00 95.75 139 ALA A O 1
ATOM 1073 N N . ARG A 1 140 ? -0.119 5.689 5.097 1.00 94.50 140 ARG A N 1
ATOM 1074 C CA . ARG A 1 140 ? -0.754 6.234 3.882 1.00 94.50 140 ARG A CA 1
ATOM 1075 C C . ARG A 1 140 ? 0.160 6.160 2.662 1.00 94.50 140 ARG A C 1
ATOM 1077 O O . ARG A 1 140 ? -0.291 5.735 1.602 1.00 94.50 140 ARG A O 1
ATOM 1084 N N . LEU A 1 141 ? 1.432 6.529 2.818 1.00 93.25 141 LEU A N 1
ATOM 1085 C CA . LEU A 1 141 ? 2.421 6.435 1.741 1.00 93.25 141 LEU A CA 1
ATOM 1086 C C . LEU A 1 141 ? 2.695 4.974 1.356 1.00 93.25 141 LEU A C 1
ATOM 1088 O O . LEU A 1 141 ? 2.684 4.634 0.176 1.00 93.25 141 LEU A O 1
ATOM 1092 N N . ALA A 1 142 ? 2.867 4.091 2.341 1.00 93.94 142 ALA A N 1
ATOM 1093 C CA . ALA A 1 142 ? 3.107 2.670 2.103 1.00 93.94 142 ALA A CA 1
ATOM 1094 C C . ALA A 1 142 ? 1.935 1.989 1.370 1.00 93.94 142 ALA A C 1
ATOM 1096 O O . ALA A 1 142 ? 2.155 1.197 0.455 1.00 93.94 142 ALA A O 1
ATOM 1097 N N . PHE A 1 143 ? 0.688 2.318 1.717 1.00 94.88 143 PHE A N 1
ATOM 1098 C CA . PHE A 1 143 ? -0.491 1.781 1.033 1.00 94.88 143 PHE A CA 1
ATOM 1099 C C . PHE A 1 143 ? -0.710 2.385 -0.358 1.00 94.88 143 PHE A C 1
ATOM 1101 O O . PHE A 1 143 ? -1.248 1.697 -1.225 1.00 94.88 143 PHE A O 1
ATOM 1108 N N . ALA A 1 144 ? -0.259 3.618 -0.609 1.00 92.38 144 ALA A N 1
ATOM 1109 C CA . ALA A 1 144 ? -0.196 4.155 -1.968 1.00 92.38 144 ALA A CA 1
ATOM 1110 C C . ALA A 1 144 ? 0.766 3.322 -2.834 1.00 92.38 144 ALA A C 1
ATOM 1112 O O . ALA A 1 144 ? 0.352 2.805 -3.869 1.00 92.38 144 ALA A O 1
ATOM 1113 N N . ILE A 1 145 ? 1.981 3.059 -2.335 1.00 92.56 145 ILE A N 1
ATOM 1114 C CA . ILE A 1 145 ? 2.965 2.187 -2.999 1.00 92.56 145 ILE A CA 1
ATOM 1115 C C . ILE A 1 145 ? 2.391 0.785 -3.234 1.00 92.56 145 ILE A C 1
ATOM 1117 O O . ILE A 1 145 ? 2.476 0.252 -4.338 1.00 92.56 145 ILE A O 1
ATOM 1121 N N . ARG A 1 146 ? 1.755 0.179 -2.222 1.00 94.62 146 ARG A N 1
ATOM 1122 C CA . ARG A 1 146 ? 1.104 -1.131 -2.369 1.00 94.62 146 ARG A CA 1
ATOM 1123 C C . ARG A 1 146 ? 0.024 -1.113 -3.445 1.00 94.62 146 ARG A C 1
ATOM 1125 O O . ARG A 1 146 ? -0.107 -2.094 -4.170 1.00 94.62 146 ARG A O 1
ATOM 1132 N N . ASN A 1 147 ? -0.776 -0.053 -3.534 1.00 93.50 147 ASN A N 1
ATOM 1133 C CA . ASN A 1 147 ? -1.810 0.055 -4.562 1.00 93.50 147 ASN A CA 1
ATOM 1134 C C . ASN A 1 147 ? -1.209 0.136 -5.961 1.00 93.50 147 ASN A C 1
ATOM 1136 O O . ASN A 1 147 ? -1.743 -0.496 -6.870 1.00 93.50 147 ASN A O 1
ATOM 1140 N N . ASP A 1 148 ? -0.102 0.857 -6.121 1.00 93.44 148 ASP A N 1
ATOM 1141 C CA . ASP A 1 148 ? 0.615 0.910 -7.390 1.00 93.44 148 ASP A CA 1
ATOM 1142 C C . ASP A 1 148 ? 1.192 -0.463 -7.744 1.00 93.44 148 ASP A C 1
ATOM 1144 O O . ASP A 1 148 ? 0.961 -0.943 -8.844 1.00 93.44 148 ASP A O 1
ATOM 1148 N N . ILE A 1 149 ? 1.813 -1.170 -6.798 1.00 93.44 149 ILE A N 1
ATOM 1149 C CA . ILE A 1 149 ? 2.321 -2.535 -7.020 1.00 93.44 149 ILE A CA 1
ATOM 1150 C C . ILE A 1 149 ? 1.195 -3.523 -7.373 1.00 93.44 149 ILE A C 1
ATOM 1152 O O . ILE A 1 149 ? 1.340 -4.336 -8.280 1.00 93.44 149 ILE A O 1
ATOM 1156 N N . ALA A 1 150 ? 0.074 -3.485 -6.648 1.00 92.94 150 ALA A N 1
ATOM 1157 C CA . ALA A 1 150 ? -0.992 -4.480 -6.773 1.00 92.94 150 ALA A CA 1
ATOM 1158 C C . ALA A 1 150 ? -1.927 -4.248 -7.971 1.00 92.94 150 ALA A C 1
ATOM 1160 O O . ALA A 1 150 ? -2.582 -5.187 -8.426 1.00 92.94 150 ALA A O 1
ATOM 1161 N N . HIS A 1 151 ? -2.059 -3.002 -8.431 1.00 91.62 151 HIS A N 1
ATOM 1162 C CA . HIS A 1 151 ? -3.027 -2.621 -9.466 1.00 91.62 151 HIS A CA 1
ATOM 1163 C C . HIS A 1 151 ? -2.404 -1.892 -10.657 1.00 91.62 151 HIS A C 1
ATOM 1165 O O . HIS A 1 151 ? -3.077 -1.704 -11.673 1.00 91.62 151 HIS A O 1
ATOM 1171 N N . GLY A 1 152 ? -1.153 -1.458 -10.540 1.00 91.44 152 GLY A N 1
ATOM 1172 C CA . GLY A 1 152 ? -0.414 -0.833 -11.620 1.00 91.44 152 GLY A CA 1
ATOM 1173 C C . GLY A 1 152 ? 0.047 -1.843 -12.662 1.00 91.44 152 GLY A C 1
ATOM 1174 O O . GLY A 1 152 ? 0.196 -3.036 -12.404 1.00 91.44 152 GLY A O 1
ATOM 1175 N N . VAL A 1 153 ? 0.282 -1.336 -13.867 1.00 91.12 153 VAL A N 1
ATOM 1176 C CA . VAL A 1 153 ? 0.892 -2.099 -14.953 1.00 91.12 153 VAL A CA 1
ATOM 1177 C C . VAL A 1 153 ? 2.408 -2.077 -14.741 1.00 91.12 153 VAL A C 1
ATOM 1179 O O . VAL A 1 153 ? 2.974 -0.978 -14.710 1.00 91.12 153 VAL A O 1
ATOM 1182 N N . PRO A 1 154 ? 3.072 -3.238 -14.580 1.00 90.88 154 PRO A N 1
ATOM 1183 C CA . PRO A 1 154 ? 4.522 -3.284 -14.491 1.00 90.88 154 PRO A CA 1
ATOM 1184 C C . PRO A 1 154 ? 5.131 -2.936 -15.851 1.00 90.88 154 PRO A C 1
ATOM 1186 O O . PRO A 1 154 ? 4.717 -3.461 -16.886 1.00 90.88 154 PRO A O 1
ATOM 1189 N N . THR A 1 155 ? 6.114 -2.046 -15.854 1.00 90.06 155 THR A N 1
ATOM 1190 C CA . THR A 1 155 ? 6.876 -1.671 -17.045 1.00 90.06 155 THR A CA 1
ATOM 1191 C C . THR A 1 155 ? 8.312 -1.341 -16.663 1.00 90.06 155 THR A C 1
ATOM 1193 O O . THR A 1 155 ? 8.617 -1.106 -15.496 1.00 90.06 155 THR A O 1
ATOM 1196 N N . ASN A 1 156 ? 9.200 -1.306 -17.650 1.00 88.38 156 ASN A N 1
ATOM 1197 C CA . ASN A 1 156 ? 10.564 -0.841 -17.447 1.00 88.38 156 ASN A CA 1
ATOM 1198 C C . ASN A 1 156 ? 10.724 0.566 -18.000 1.00 88.38 156 ASN A C 1
ATOM 1200 O O . ASN A 1 156 ? 10.377 0.834 -19.152 1.00 88.38 156 ASN A O 1
ATOM 1204 N N . LEU A 1 157 ? 11.324 1.441 -17.200 1.00 85.62 157 LEU A N 1
ATOM 1205 C CA . LEU A 1 157 ? 11.858 2.715 -17.659 1.00 85.62 157 LEU A CA 1
ATOM 1206 C C . LEU A 1 157 ? 13.388 2.647 -17.572 1.00 85.62 157 LEU A C 1
ATOM 1208 O O . LEU A 1 157 ? 13.970 2.819 -16.500 1.00 85.62 157 LEU A O 1
ATOM 1212 N N . GLY A 1 158 ? 14.033 2.317 -18.695 1.00 84.81 158 GLY A N 1
ATOM 1213 C CA . GLY A 1 158 ? 15.440 1.902 -18.695 1.00 84.81 158 GLY A CA 1
ATOM 1214 C C . GLY A 1 158 ? 15.614 0.608 -17.895 1.00 84.81 158 GLY A C 1
ATOM 1215 O O . GLY A 1 158 ? 14.896 -0.358 -18.136 1.00 84.81 158 GLY A O 1
ATOM 1216 N N . ASP A 1 159 ? 16.505 0.623 -16.903 1.00 80.81 159 ASP A N 1
ATOM 1217 C CA . ASP A 1 159 ? 16.764 -0.516 -16.004 1.00 80.81 159 ASP A CA 1
ATOM 1218 C C . ASP A 1 159 ? 15.905 -0.502 -14.723 1.00 80.81 159 ASP A C 1
ATOM 1220 O O . ASP A 1 159 ? 16.141 -1.279 -13.794 1.00 80.81 159 ASP A O 1
ATOM 1224 N N . THR A 1 160 ? 14.933 0.412 -14.630 1.00 84.44 160 THR A N 1
ATOM 1225 C CA . THR A 1 160 ? 14.079 0.568 -13.445 1.00 84.44 160 THR A CA 1
ATOM 1226 C C . THR A 1 160 ? 12.718 -0.071 -13.671 1.00 84.44 160 THR A C 1
ATOM 1228 O O . THR A 1 160 ? 11.977 0.351 -14.561 1.00 84.44 160 THR A O 1
ATOM 1231 N N . LEU A 1 161 ? 12.366 -1.035 -12.818 1.00 89.25 161 LEU A N 1
ATOM 1232 C CA . LEU A 1 161 ? 11.013 -1.575 -12.739 1.00 89.25 161 LEU A CA 1
ATOM 1233 C C . LEU A 1 161 ? 10.085 -0.516 -12.137 1.00 89.25 161 LEU A C 1
ATOM 1235 O O . LEU A 1 161 ? 10.311 -0.030 -11.023 1.00 89.25 161 LEU A O 1
ATOM 1239 N N . THR A 1 162 ? 9.027 -0.177 -12.860 1.00 91.06 162 THR A N 1
ATOM 1240 C CA . THR A 1 162 ? 7.996 0.756 -12.416 1.00 91.06 162 THR A CA 1
ATOM 1241 C C . THR A 1 162 ? 6.622 0.106 -12.460 1.00 91.06 162 THR A C 1
ATOM 1243 O O . THR A 1 162 ? 6.342 -0.769 -13.278 1.00 91.06 162 THR A O 1
ATOM 1246 N N . PHE A 1 163 ? 5.749 0.542 -11.559 1.00 93.19 163 PHE A N 1
ATOM 1247 C CA . PHE A 1 163 ? 4.353 0.138 -11.508 1.00 93.19 163 PHE A CA 1
ATOM 1248 C C . PHE A 1 163 ? 3.493 1.367 -11.754 1.00 93.19 163 PHE A C 1
ATOM 1250 O O . PHE A 1 163 ? 3.391 2.229 -10.884 1.00 93.19 163 PHE A O 1
ATOM 1257 N N . MET A 1 164 ? 2.902 1.466 -12.945 1.00 91.88 164 MET A N 1
ATOM 1258 C CA . MET A 1 164 ? 2.098 2.625 -13.337 1.00 91.88 164 MET A CA 1
ATOM 1259 C C . MET A 1 164 ? 0.617 2.354 -13.117 1.00 91.88 164 MET A C 1
ATOM 1261 O O . MET A 1 164 ? 0.018 1.493 -13.765 1.00 91.88 164 MET A O 1
ATOM 1265 N N . ASN A 1 165 ? -0.005 3.124 -12.239 1.00 92.06 165 ASN A N 1
ATOM 1266 C CA . ASN A 1 165 ? -1.414 3.013 -11.919 1.00 92.06 165 ASN A CA 1
ATOM 1267 C C . ASN A 1 165 ? -2.226 4.062 -12.689 1.00 92.06 165 ASN A C 1
ATOM 1269 O O . ASN A 1 165 ? -1.886 5.244 -12.751 1.00 92.06 165 ASN A O 1
ATOM 1273 N N . ASN A 1 166 ? -3.334 3.622 -13.287 1.00 90.56 166 ASN A N 1
ATOM 1274 C CA . ASN A 1 166 ? -4.202 4.441 -14.140 1.00 90.56 166 ASN A CA 1
ATOM 1275 C C . ASN A 1 166 ? -3.484 5.208 -15.275 1.00 90.56 166 ASN A C 1
ATOM 1277 O O . ASN A 1 166 ? -3.819 6.380 -15.484 1.00 90.56 166 ASN A O 1
ATOM 1281 N N . PRO A 1 167 ? -2.558 4.592 -16.043 1.00 89.00 167 PRO A N 1
ATOM 1282 C CA . PRO A 1 167 ? -1.881 5.289 -17.130 1.00 89.00 167 PRO A CA 1
ATOM 1283 C C . PRO A 1 167 ? -2.882 5.817 -18.169 1.00 89.00 167 PRO A C 1
ATOM 1285 O O . PRO A 1 167 ? -3.949 5.236 -18.398 1.00 89.00 167 PRO A O 1
ATOM 1288 N N . ARG A 1 168 ? -2.525 6.943 -18.792 1.00 90.94 168 ARG A N 1
ATOM 1289 C CA . ARG A 1 168 ? -3.327 7.655 -19.805 1.00 90.94 168 ARG A CA 1
ATOM 1290 C C . ARG A 1 168 ? -2.557 7.760 -21.122 1.00 90.94 168 ARG A C 1
ATOM 1292 O O . ARG A 1 168 ? -2.448 8.839 -21.702 1.00 90.94 168 ARG A O 1
ATOM 1299 N N . TRP A 1 169 ? -1.925 6.655 -21.518 1.00 87.44 169 TRP A N 1
ATOM 1300 C CA . TRP A 1 169 ? -0.963 6.608 -22.622 1.00 87.44 169 TRP A CA 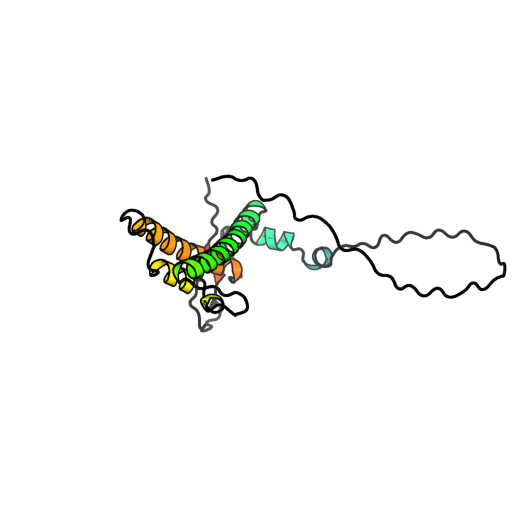1
ATOM 1301 C C . TRP A 1 169 ? -1.556 7.025 -23.971 1.00 87.44 169 TRP A C 1
ATOM 1303 O O . TRP A 1 169 ? -0.811 7.502 -24.823 1.00 87.44 169 TRP A O 1
ATOM 1313 N N . HIS A 1 170 ? -2.874 6.913 -24.157 1.00 91.25 170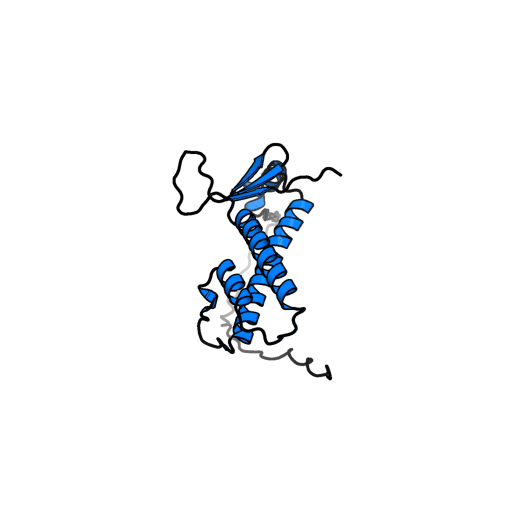 HIS A N 1
ATOM 1314 C CA . HIS A 1 170 ? -3.552 7.281 -25.401 1.00 91.25 170 HIS A CA 1
ATOM 1315 C C . HIS A 1 170 ? -4.516 8.465 -25.223 1.00 91.25 170 HIS A C 1
ATOM 1317 O O . HIS A 1 170 ? -5.439 8.649 -26.014 1.00 91.25 170 HIS A O 1
ATOM 1323 N N . GLY A 1 171 ? -4.311 9.291 -24.189 1.00 89.94 1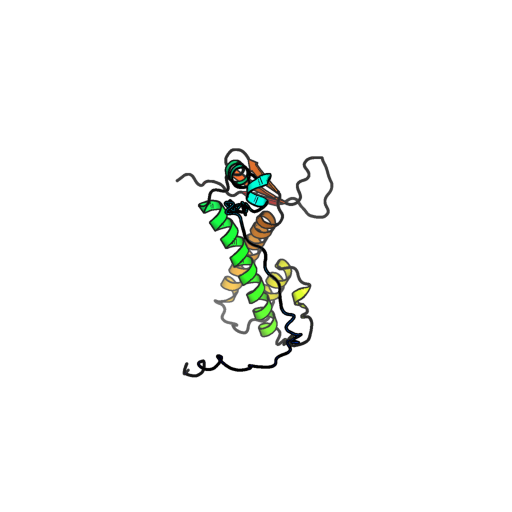71 GLY A N 1
ATOM 1324 C CA . GLY A 1 171 ? -5.123 10.486 -23.930 1.00 89.94 171 GLY A CA 1
ATOM 1325 C C . GLY A 1 171 ? -6.449 10.206 -23.214 1.00 89.94 171 GLY A C 1
ATOM 1326 O O . GLY A 1 171 ? -7.328 11.070 -23.169 1.00 89.94 171 GLY A O 1
ATOM 1327 N N . GLU A 1 172 ? -6.613 9.017 -22.633 1.00 93.31 172 GLU A N 1
ATOM 1328 C CA . GLU A 1 172 ? -7.833 8.632 -21.934 1.00 93.31 172 GLU A CA 1
ATOM 1329 C C . GLU A 1 172 ? -8.050 9.473 -20.670 1.00 93.31 172 GLU A C 1
ATOM 1331 O O . GLU A 1 172 ? -7.143 9.703 -19.866 1.00 93.31 172 GLU A O 1
ATOM 1336 N N . LYS A 1 173 ? -9.299 9.876 -20.421 1.00 90.75 173 LYS A N 1
ATOM 1337 C CA . LYS A 1 173 ? -9.695 10.481 -19.145 1.00 90.75 173 LYS A CA 1
ATOM 1338 C C . LYS A 1 173 ? -10.138 9.382 -18.185 1.00 90.75 173 LYS A C 1
ATOM 1340 O O . LYS A 1 173 ? -11.129 8.703 -18.432 1.00 90.75 173 LYS A O 1
ATOM 1345 N N . ARG A 1 174 ? -9.424 9.220 -17.070 1.00 86.81 174 ARG A N 1
ATOM 1346 C CA . ARG A 1 174 ? -9.767 8.249 -16.018 1.00 86.81 174 ARG A CA 1
ATOM 1347 C C . ARG A 1 174 ? -10.325 8.937 -14.778 1.00 86.81 174 ARG A C 1
ATOM 1349 O O . ARG A 1 174 ? -9.899 10.037 -14.434 1.00 86.81 174 ARG A O 1
ATOM 1356 N N . LYS A 1 175 ? -11.245 8.250 -14.086 1.00 89.81 175 LYS A N 1
ATOM 1357 C CA . LYS A 1 175 ? -11.854 8.714 -12.824 1.00 89.81 175 LYS A CA 1
ATOM 1358 C C . LYS A 1 175 ? -10.807 8.951 -11.731 1.00 89.81 175 LYS A C 1
ATOM 1360 O O . LYS A 1 175 ? -10.935 9.895 -10.962 1.00 89.81 175 LYS A O 1
ATOM 1365 N N . ARG A 1 176 ? -9.801 8.077 -11.645 1.00 86.62 176 ARG A N 1
ATOM 1366 C CA . ARG A 1 176 ? -8.714 8.153 -10.658 1.00 86.62 176 ARG A CA 1
ATOM 1367 C C . ARG A 1 176 ? -7.482 8.876 -11.237 1.00 86.62 176 ARG A C 1
ATOM 1369 O O . ARG A 1 176 ? -7.298 8.866 -12.465 1.00 86.62 176 ARG A O 1
ATOM 1376 N N . PRO A 1 177 ? -6.670 9.535 -10.387 1.00 86.75 177 PRO A N 1
ATOM 1377 C CA . PRO A 1 177 ? -5.417 10.152 -10.811 1.00 86.75 177 PRO A CA 1
ATOM 1378 C C . PRO A 1 177 ? -4.397 9.094 -11.250 1.00 86.75 177 PRO A C 1
ATOM 1380 O O . PRO A 1 177 ? -4.528 7.913 -10.921 1.00 86.75 177 PRO A O 1
ATOM 1383 N N . VAL A 1 178 ? -3.405 9.545 -12.016 1.00 88.94 178 VAL A N 1
ATOM 1384 C CA . VAL A 1 178 ? -2.203 8.759 -12.314 1.00 88.94 178 VAL A CA 1
ATOM 1385 C C . VAL A 1 178 ? -1.342 8.720 -11.052 1.00 88.94 178 VAL A C 1
ATOM 1387 O O . VAL A 1 178 ? -1.194 9.748 -10.390 1.00 88.94 178 VAL A O 1
ATOM 1390 N N . SER A 1 179 ? -0.788 7.555 -10.739 1.00 89.44 179 SER A N 1
ATOM 1391 C CA . SER A 1 179 ? 0.259 7.371 -9.729 1.00 89.44 179 SER A CA 1
ATOM 1392 C C . SER A 1 179 ? 1.236 6.305 -10.199 1.00 89.44 179 SER A C 1
ATOM 1394 O O . SER A 1 179 ? 0.909 5.498 -11.075 1.00 89.44 179 SER A O 1
ATOM 1396 N N . ASP A 1 180 ? 2.442 6.318 -9.652 1.00 88.50 180 ASP A N 1
ATOM 1397 C CA . ASP A 1 180 ? 3.460 5.336 -9.965 1.00 88.50 180 ASP A CA 1
ATOM 1398 C C . ASP A 1 180 ? 4.418 5.077 -8.800 1.00 88.50 180 ASP A C 1
ATOM 1400 O O . ASP A 1 180 ? 4.694 5.932 -7.959 1.00 88.50 180 ASP A O 1
ATOM 1404 N N . TYR A 1 181 ? 4.951 3.856 -8.781 1.00 88.81 181 TYR A N 1
ATOM 1405 C CA . TYR A 1 181 ? 6.016 3.449 -7.873 1.00 88.81 181 TYR A CA 1
ATOM 1406 C C . TYR A 1 181 ? 7.214 2.924 -8.656 1.00 88.81 181 TYR A C 1
ATOM 1408 O O . TYR A 1 181 ? 7.060 2.136 -9.588 1.00 88.81 181 TYR A O 1
ATOM 1416 N N . TRP A 1 182 ? 8.408 3.389 -8.289 1.00 84.38 182 TRP A N 1
ATOM 1417 C CA . TRP A 1 182 ? 9.652 3.098 -8.993 1.00 84.38 182 TRP A CA 1
ATOM 1418 C C . TRP A 1 182 ? 10.566 2.292 -8.069 1.00 84.38 182 TRP A C 1
ATOM 1420 O O . TRP A 1 182 ? 11.070 2.801 -7.066 1.00 84.38 182 TRP A O 1
ATOM 1430 N N . ALA A 1 183 ? 10.797 1.028 -8.411 1.00 72.62 183 ALA A N 1
ATOM 1431 C CA . ALA A 1 183 ? 11.735 0.160 -7.714 1.00 72.62 183 ALA A CA 1
ATOM 1432 C C . ALA A 1 183 ? 13.121 0.296 -8.365 1.00 72.62 183 ALA A C 1
ATOM 1434 O O . ALA A 1 183 ? 13.548 -0.547 -9.153 1.00 72.62 183 ALA A O 1
ATOM 1435 N N . GLY A 1 184 ? 13.815 1.397 -8.069 1.00 64.25 184 GLY A N 1
ATOM 1436 C CA . GLY A 1 184 ? 15.172 1.622 -8.565 1.00 64.25 184 GLY A CA 1
ATOM 1437 C C . GLY A 1 184 ? 16.167 0.587 -8.028 1.00 64.25 184 GLY A C 1
ATOM 1438 O O . GLY A 1 184 ? 16.111 0.191 -6.859 1.00 64.25 184 GLY A O 1
ATOM 1439 N N . ARG A 1 185 ? 17.144 0.194 -8.855 1.00 55.69 185 ARG A N 1
ATOM 1440 C CA . ARG A 1 185 ? 18.409 -0.350 -8.346 1.00 55.69 185 ARG A CA 1
ATOM 1441 C C . ARG A 1 185 ? 19.168 0.815 -7.723 1.00 55.69 185 ARG A C 1
ATOM 1443 O O . ARG A 1 185 ? 19.738 1.627 -8.442 1.00 55.69 185 ARG A O 1
ATOM 1450 N N . SER A 1 186 ? 19.186 0.909 -6.396 1.00 48.91 186 SER A N 1
ATOM 1451 C CA . SER A 1 186 ? 20.234 1.699 -5.752 1.00 48.91 186 SER A CA 1
ATOM 1452 C C . SER A 1 186 ? 21.548 0.987 -6.071 1.00 48.91 186 SER A C 1
ATOM 1454 O O . SER A 1 186 ? 21.802 -0.094 -5.540 1.00 48.91 186 SER A O 1
ATOM 1456 N N . LEU A 1 187 ? 22.319 1.531 -7.012 1.00 40.19 187 LEU A N 1
ATOM 1457 C CA . LEU A 1 187 ? 23.706 1.134 -7.211 1.00 40.19 187 LEU A CA 1
ATOM 1458 C C . LEU A 1 187 ? 24.443 1.532 -5.929 1.00 40.19 187 LEU A C 1
ATOM 1460 O O . LEU A 1 187 ? 24.519 2.716 -5.602 1.00 40.19 187 LEU A O 1
ATOM 1464 N N . SER A 1 188 ? 24.854 0.527 -5.159 1.00 37.28 188 SER A N 1
ATOM 1465 C CA . SER A 1 188 ? 25.894 0.657 -4.137 1.00 37.28 188 SER A CA 1
ATOM 1466 C C . SER A 1 188 ? 27.229 0.961 -4.794 1.00 37.28 188 SER A C 1
ATOM 1468 O O . SER A 1 188 ? 27.507 0.268 -5.802 1.00 37.28 188 SER A O 1
#

pLDDT: mean 73.93, std 23.74, range [26.81, 96.5]